Protein 1VLO (pdb70)

Structure (mmCIF, N/CA/C/O backbone):
data_1VLO
#
_entry.id   1VLO
#
_cell.length_a   46.517
_cell.length_b   64.564
_cell.length_c   117.141
_cell.angle_alpha   90.00
_cell.angle_beta   90.00
_cell.angle_gamma   90.00
#
_symmetr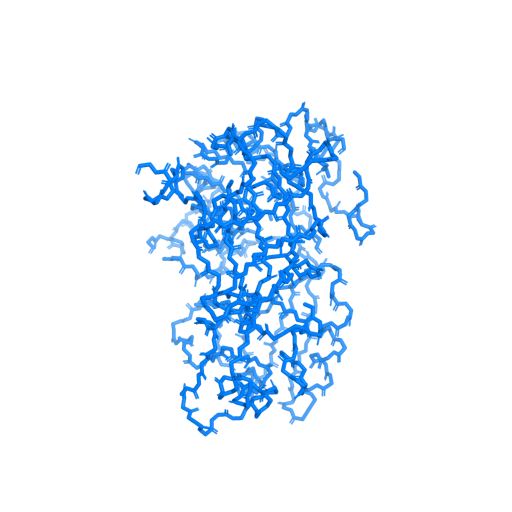y.space_group_name_H-M   'P 21 21 21'
#
loop_
_entity.id
_entity.type
_entity.pdbx_description
1 polymer Aminomethyltransferase
2 water water
#
loop_
_atom_site.group_PDB
_atom_site.id
_atom_site.type_symbol
_atom_site.label_atom_id
_atom_site.label_alt_id
_atom_site.label_comp_id
_atom_site.label_asym_id
_atom_site.label_entity_id
_atom_site.label_seq_id
_atom_site.pdbx_PDB_ins_code
_atom_site.Cartn_x
_atom_site.Cartn_y
_atom_site.Cartn_z
_atom_site.occupancy
_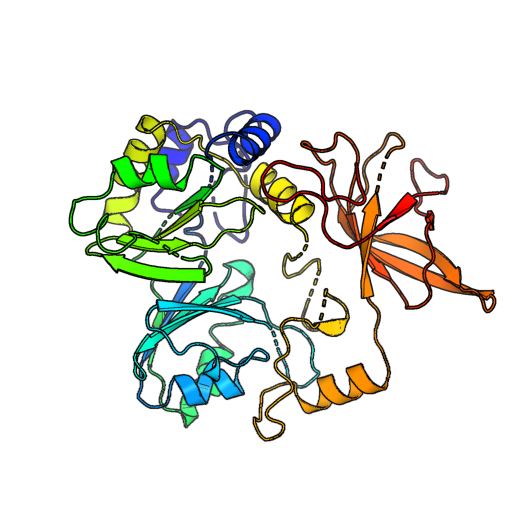atom_site.B_iso_or_equiv
_atom_site.auth_seq_id
_atom_site.auth_comp_id
_atom_site.auth_asym_id
_atom_site.auth_atom_id
_atom_site.pdbx_PDB_model_num
ATOM 1 N N . GLN A 1 16 ? 22.318 45.643 17.313 1.00 30.80 4 GLN A N 1
ATOM 2 C CA . GLN A 1 16 ? 23.356 46.702 17.078 1.00 29.26 4 GLN A CA 1
ATOM 3 C C . GLN A 1 16 ? 24.669 46.292 17.706 1.00 24.28 4 GLN A C 1
ATOM 4 O O . GLN A 1 16 ? 24.709 45.892 18.876 1.00 23.58 4 GLN A O 1
ATOM 10 N N . THR A 1 17 ? 25.745 46.374 16.923 1.00 20.13 5 THR A N 1
ATOM 11 C CA . THR A 1 17 ? 27.040 45.928 17.398 1.00 18.55 5 THR A CA 1
ATOM 12 C C . THR A 1 17 ? 27.567 46.895 18.439 1.00 15.57 5 THR A C 1
ATOM 13 O O . THR A 1 17 ? 27.394 48.098 18.287 1.00 13.37 5 THR A O 1
ATOM 17 N N . PRO A 1 18 ? 28.258 46.395 19.466 1.00 15.78 6 PRO A N 1
ATOM 18 C CA . PRO A 1 18 ? 28.957 47.285 20.399 1.00 15.95 6 PRO A CA 1
ATOM 19 C C . PRO A 1 18 ? 29.941 48.233 19.721 1.00 14.94 6 PRO A C 1
ATOM 20 O O . PRO A 1 18 ? 30.283 49.284 20.285 1.00 13.86 6 PRO A O 1
ATOM 24 N N . LEU A 1 19 ? 30.378 47.879 18.514 1.00 14.07 7 LEU A N 1
ATOM 25 C CA . LEU A 1 19 ? 31.322 48.712 17.757 1.00 13.83 7 LEU A CA 1
ATOM 26 C C . LEU A 1 19 ? 30.719 49.845 16.928 1.00 15.33 7 LEU A C 1
ATOM 27 O O . LEU A 1 19 ? 31.447 50.554 16.256 1.00 13.81 7 LEU A O 1
ATOM 32 N N . TYR A 1 20 ? 29.406 50.055 17.033 1.00 14.63 8 TYR A N 1
ATOM 33 C CA . TYR A 1 20 ? 28.697 50.975 16.166 1.00 14.56 8 TYR A CA 1
ATOM 34 C C . TYR A 1 20 ? 29.324 52.367 16.213 1.00 13.12 8 TYR A C 1
ATOM 35 O O . TYR A 1 20 ? 29.574 52.947 15.173 1.00 13.68 8 TYR A O 1
ATOM 44 N N . GLU A 1 21 ? 29.592 52.896 17.409 1.00 15.56 9 GLU A N 1
ATOM 45 C CA . GLU A 1 21 ? 30.170 54.230 17.533 1.00 16.60 9 GLU A CA 1
ATOM 46 C C . GLU A 1 21 ? 31.558 54.315 16.916 1.00 16.05 9 GLU A C 1
ATOM 47 O O . GLU A 1 21 ? 31.888 55.305 16.257 1.00 13.99 9 GLU A O 1
ATOM 53 N N . GLN A 1 22 ? 32.378 53.293 17.147 1.00 16.11 10 GLN A N 1
ATOM 54 C CA . GLN A 1 22 ? 33.695 53.234 16.494 1.00 15.73 10 GLN A CA 1
ATOM 55 C C . GLN A 1 22 ? 33.576 53.174 14.974 1.00 13.04 10 GLN A C 1
ATOM 56 O O . GLN A 1 22 ? 34.322 53.856 14.263 1.00 12.59 10 GLN A O 1
ATOM 62 N N . HIS A 1 23 ? 32.625 52.393 14.458 1.00 12.43 11 HIS A N 1
ATOM 63 C CA . HIS A 1 23 ? 32.386 52.402 13.014 1.00 10.95 11 HIS A CA 1
ATOM 64 C C . HIS A 1 23 ? 32.086 53.799 12.504 1.00 12.08 11 HIS A C 1
ATOM 65 O O . HIS A 1 23 ? 32.635 54.214 11.489 1.00 12.93 11 HIS A O 1
ATOM 72 N N . THR A 1 24 ? 31.245 54.553 13.210 1.00 13.50 12 THR A N 1
ATOM 73 C CA . THR A 1 24 ? 30.918 55.903 12.727 1.00 14.25 12 THR A CA 1
ATOM 74 C C . THR A 1 24 ? 32.141 56.811 12.783 1.00 14.30 12 THR A C 1
ATOM 75 O O . THR A 1 24 ? 32.362 57.626 11.882 1.00 14.50 12 THR A O 1
ATOM 79 N N . LEU A 1 25 ? 32.932 56.679 13.840 1.00 15.28 13 LEU A N 1
ATOM 80 C CA . LEU A 1 25 ? 34.150 57.471 13.973 1.00 14.07 13 LEU A CA 1
ATOM 81 C C . LEU A 1 25 ? 35.166 57.137 12.881 1.00 16.51 13 LEU A C 1
ATOM 82 O O . LEU A 1 25 ? 35.982 57.983 12.507 1.00 18.68 13 LEU A O 1
ATOM 87 N N . CYS A 1 26 ? 35.106 55.903 12.378 1.00 15.30 14 CYS A N 1
ATOM 88 C CA . CYS A 1 26 ? 35.954 55.426 11.284 1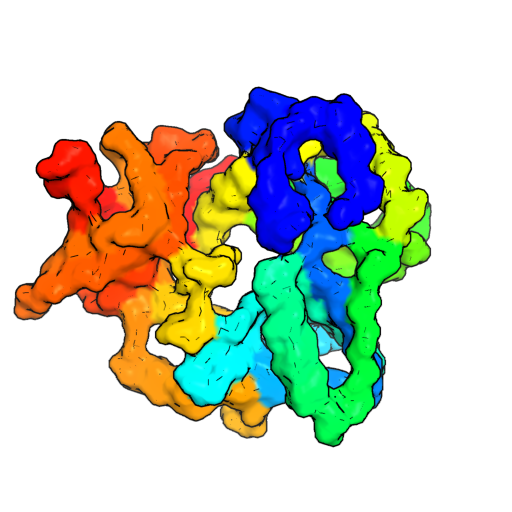.00 13.52 14 CYS A CA 1
ATOM 89 C C . CYS A 1 26 ? 35.397 55.732 9.892 1.00 14.37 14 CYS A C 1
ATOM 90 O O . CYS A 1 26 ? 35.986 55.323 8.897 1.00 13.71 14 CYS A O 1
ATOM 93 N N . GLY A 1 27 ? 34.279 56.453 9.826 1.00 15.54 15 GLY A N 1
ATOM 94 C CA . GLY A 1 27 ? 33.716 56.889 8.549 1.00 13.75 15 GLY A CA 1
ATOM 95 C C . GLY A 1 27 ? 32.884 55.831 7.838 1.00 12.46 15 GLY A C 1
ATOM 96 O O . GLY A 1 27 ? 32.760 55.840 6.615 1.00 9.87 15 GLY A O 1
ATOM 97 N N . ALA A 1 28 ? 32.291 54.925 8.598 1.00 10.58 16 ALA A N 1
ATOM 98 C CA . ALA A 1 28 ? 31.456 53.867 8.003 1.00 11.86 16 ALA A CA 1
ATOM 99 C C . ALA A 1 28 ? 30.290 54.405 7.149 1.00 11.34 16 ALA A C 1
ATOM 100 O O . ALA A 1 28 ? 29.627 55.384 7.501 1.00 11.83 16 ALA A O 1
ATOM 102 N N . ARG A 1 29 ? 30.083 53.784 5.991 1.00 10.83 17 ARG A N 1
ATOM 103 C CA . ARG A 1 29 ? 28.847 53.954 5.233 1.00 9.50 17 ARG A CA 1
ATOM 104 C C . ARG A 1 29 ? 28.052 52.692 5.551 1.00 10.21 17 ARG A C 1
ATOM 105 O O . ARG A 1 29 ? 28.424 51.601 5.152 1.00 10.93 17 ARG A O 1
ATOM 121 N N . VAL A 1 31 ? 24.946 49.837 5.891 1.00 9.79 19 VAL A N 1
ATOM 122 C CA . VAL A 1 31 ? 23.825 49.171 5.232 1.00 8.80 19 VAL A CA 1
ATOM 123 C C . VAL A 1 31 ? 23.218 48.169 6.201 1.00 10.74 19 VAL A C 1
ATOM 124 O O . VAL A 1 31 ? 23.788 47.884 7.248 1.00 12.11 19 VAL A O 1
ATOM 128 N N . ASP A 1 32 ? 22.059 47.624 5.854 1.00 10.69 20 ASP A N 1
ATOM 129 C CA . ASP A 1 32 ? 21.501 46.561 6.663 1.00 8.30 20 ASP A CA 1
ATOM 130 C C . ASP A 1 32 ? 22.132 45.251 6.279 1.00 9.84 20 ASP A C 1
ATOM 131 O O . ASP A 1 32 ? 22.216 44.922 5.097 1.00 11.22 20 ASP A O 1
ATOM 136 N N . PHE A 1 33 ? 22.592 44.496 7.272 1.00 8.87 21 PHE A N 1
ATOM 137 C CA . PHE A 1 33 ? 23.096 43.151 7.053 1.00 10.01 21 PHE A CA 1
ATOM 138 C C . PHE A 1 33 ? 22.320 42.193 7.937 1.00 10.86 21 PHE A C 1
ATOM 139 O O . PHE A 1 33 ? 22.596 42.069 9.137 1.00 10.50 21 PHE A O 1
ATOM 147 N N . HIS A 1 34 ? 21.303 41.559 7.363 1.00 12.03 22 HIS A N 1
ATOM 148 C CA . HIS A 1 34 ? 20.471 40.614 8.117 1.00 13.15 22 HIS A CA 1
ATOM 149 C C . HIS A 1 34 ? 19.960 41.183 9.440 1.00 14.37 22 HIS A C 1
ATOM 150 O O . HIS A 1 34 ? 19.955 40.491 10.463 1.00 15.55 22 HIS A O 1
ATOM 157 N N . GLY A 1 35 ? 19.505 42.437 9.388 1.00 15.94 23 GLY A N 1
ATOM 158 C CA . GLY A 1 35 ? 18.932 43.124 10.542 1.00 15.70 23 GLY A CA 1
ATOM 159 C C . GLY A 1 35 ? 19.890 43.995 11.343 1.00 17.32 23 GLY A C 1
ATOM 160 O O . GLY A 1 35 ? 19.437 44.796 12.172 1.00 15.20 23 GLY A O 1
ATOM 161 N N . TRP A 1 36 ? 21.199 43.837 11.104 1.00 13.74 24 TRP A N 1
ATOM 162 C CA . TRP A 1 36 ? 22.255 44.642 11.761 1.00 15.04 24 TRP A CA 1
ATOM 163 C C . TRP A 1 36 ? 22.688 45.819 10.866 1.00 13.07 24 TRP A C 1
ATOM 164 O O . TRP A 1 36 ? 22.888 45.636 9.658 1.00 15.78 24 TRP A O 1
ATOM 199 N N . PRO A 1 39 ? 28.947 48.385 8.499 1.00 10.17 27 PRO A N 1
ATOM 200 C CA . PRO A 1 39 ? 29.642 49.103 7.432 1.00 10.25 27 PRO A CA 1
ATOM 201 C C . PRO A 1 39 ? 29.809 48.337 6.132 1.00 9.99 27 PRO A C 1
ATOM 202 O O . PRO A 1 39 ? 30.370 47.255 6.112 1.00 8.15 27 PRO A O 1
ATOM 206 N N . LEU A 1 40 ? 29.304 48.907 5.043 1.00 8.74 28 LEU A N 1
ATOM 207 C CA . LEU A 1 40 ? 29.578 48.382 3.716 1.00 7.90 28 LEU A CA 1
ATOM 208 C C . LEU A 1 40 ? 31.047 48.677 3.374 1.00 8.55 28 LEU A C 1
ATOM 209 O O . LEU A 1 40 ? 31.740 47.875 2.750 1.00 9.42 28 LEU A O 1
ATOM 214 N N . HIS A 1 41 ? 31.473 49.864 3.749 1.00 9.39 29 HIS A N 1
ATOM 215 C CA . HIS A 1 41 ? 32.866 50.280 3.592 1.00 9.67 29 HIS A CA 1
ATOM 216 C C . HIS A 1 41 ? 33.078 51.495 4.461 1.00 9.90 29 HIS A C 1
ATOM 217 O O . HIS A 1 41 ? 32.143 52.009 5.054 1.00 7.74 29 HIS A O 1
ATOM 224 N N . TYR A 1 42 ? 34.310 51.984 4.483 1.00 9.66 30 TYR A N 1
ATOM 225 C CA . TYR A 1 42 ? 34.651 53.153 5.285 1.00 8.81 30 TYR A CA 1
ATOM 226 C C . TYR A 1 42 ? 35.253 54.249 4.414 1.00 10.82 30 TYR A C 1
ATOM 227 O O . TYR A 1 42 ? 35.986 55.144 4.908 1.00 12.12 30 TYR A O 1
ATOM 236 N N . GLY A 1 43 ? 34.939 54.191 3.122 1.00 10.88 31 GLY A N 1
ATOM 237 C CA . GLY A 1 43 ? 35.396 55.192 2.164 1.00 11.84 31 GLY A CA 1
ATOM 238 C C . GLY A 1 43 ? 35.870 54.611 0.843 1.00 12.21 31 GLY A C 1
ATOM 239 O O . GLY A 1 43 ? 35.830 55.287 -0.186 1.00 14.84 31 GLY A O 1
ATOM 240 N N . SER A 1 44 ? 36.371 53.386 0.873 1.00 12.60 32 SER A N 1
ATOM 241 C CA . SER A 1 44 ? 36.822 52.713 -0.340 1.00 13.72 32 SER A CA 1
ATOM 242 C C . SER A 1 44 ? 36.839 51.207 -0.179 1.00 15.04 32 SER A C 1
ATOM 243 O O . SER A 1 44 ? 37.762 50.674 0.427 1.00 11.43 32 SER A O 1
ATOM 246 N N . GLN A 1 45 ? 35.845 50.502 -0.721 1.00 12.56 33 GLN A N 1
ATOM 247 C CA . GLN A 1 45 ? 35.849 49.061 -0.607 1.00 11.80 33 GLN A CA 1
ATOM 248 C C . GLN A 1 45 ? 37.031 48.413 -1.333 1.00 10.39 33 GLN A C 1
ATOM 249 O O . GLN A 1 45 ? 37.523 47.372 -0.893 1.00 12.40 33 GLN A O 1
ATOM 255 N N . ILE A 1 46 ? 37.509 49.068 -2.395 1.00 9.19 34 ILE A N 1
ATOM 256 C CA . ILE A 1 46 ? 38.654 48.569 -3.148 1.00 11.25 34 ILE A CA 1
ATOM 257 C C . ILE A 1 46 ? 39.923 48.647 -2.283 1.00 8.88 34 ILE A C 1
ATOM 258 O O . ILE A 1 46 ? 40.670 47.668 -2.171 1.00 8.43 34 ILE A O 1
ATOM 263 N N . ASP A 1 47 ? 40.147 49.782 -1.638 1.00 7.50 35 ASP A N 1
ATOM 264 C CA . ASP A 1 47 ? 41.325 49.899 -0.740 1.00 9.89 35 ASP A CA 1
ATOM 265 C C . ASP A 1 47 ? 41.294 48.934 0.434 1.00 8.00 35 ASP A C 1
ATOM 266 O O . ASP A 1 47 ? 42.322 48.467 0.867 1.00 7.12 35 ASP A O 1
ATOM 271 N N . GLU A 1 48 ? 40.101 48.658 0.971 1.00 6.81 36 GLU A N 1
ATOM 272 C CA . GLU A 1 48 ? 39.930 47.753 2.067 1.00 7.15 36 GLU A CA 1
ATOM 273 C C . GLU A 1 48 ? 40.307 46.333 1.615 1.00 8.38 36 GLU A C 1
ATOM 274 O O . GLU A 1 48 ? 41.005 45.602 2.312 1.00 9.92 36 GLU A O 1
ATOM 280 N N . HIS A 1 49 ? 39.879 45.973 0.420 1.00 8.70 37 HIS A N 1
ATOM 281 C CA . HIS A 1 49 ? 40.215 44.681 -0.162 1.00 7.48 37 HIS A CA 1
ATOM 282 C C . HIS A 1 49 ? 41.729 44.562 -0.269 1.00 7.96 37 HIS A C 1
ATOM 283 O O . HIS A 1 49 ? 42.311 43.566 0.198 1.00 8.85 37 HIS A O 1
ATOM 290 N N . HIS A 1 50 ? 42.358 45.585 -0.838 1.00 7.55 38 HIS A N 1
ATOM 291 C CA . HIS A 1 50 ? 43.808 45.520 -1.079 1.00 7.45 38 HIS A CA 1
ATOM 292 C C . HIS A 1 50 ? 44.615 45.560 0.230 1.00 10.15 38 HIS A C 1
ATOM 293 O O . HIS A 1 50 ? 45.719 44.999 0.309 1.00 10.23 38 HIS A O 1
ATOM 300 N N . ALA A 1 51 ? 44.057 46.171 1.266 1.00 9.54 39 ALA A N 1
ATOM 301 C CA . ALA A 1 51 ? 44.681 46.177 2.596 1.00 9.67 39 ALA A CA 1
ATOM 302 C C . ALA A 1 51 ? 44.804 44.774 3.160 1.00 10.20 39 ALA A C 1
ATOM 303 O O . ALA A 1 51 ? 45.803 44.428 3.774 1.00 10.29 39 ALA A O 1
ATOM 305 N N . VAL A 1 52 ? 43.775 43.962 2.980 1.00 8.92 40 VAL A N 1
ATOM 306 C CA . VAL A 1 52 ? 43.819 42.610 3.499 1.00 8.70 40 VAL A CA 1
ATOM 307 C C . VAL A 1 52 ? 44.815 41.795 2.686 1.00 8.88 40 VAL A C 1
ATOM 308 O O . VAL A 1 52 ? 45.540 40.958 3.235 1.00 10.57 40 VAL A O 1
ATOM 312 N N . ARG A 1 53 ? 44.833 42.021 1.384 1.00 7.97 41 ARG A N 1
ATOM 313 C CA . ARG A 1 53 ? 45.711 41.256 0.514 1.00 7.22 41 ARG A CA 1
ATOM 314 C C . ARG A 1 53 ? 47.191 41.564 0.743 1.00 7.90 41 ARG A C 1
ATOM 315 O O . ARG A 1 53 ? 48.022 40.713 0.488 1.00 9.90 41 ARG A O 1
ATOM 323 N N . THR A 1 54 ? 47.504 42.765 1.203 1.00 7.60 42 THR A N 1
ATOM 324 C CA . THR A 1 54 ? 48.920 43.214 1.247 1.00 8.04 42 THR A CA 1
ATOM 325 C C . THR A 1 54 ? 49.447 43.592 2.627 1.00 9.13 42 THR A C 1
ATOM 326 O O . THR A 1 54 ? 50.678 43.744 2.797 1.00 9.90 42 THR A O 1
ATOM 330 N N . ASP A 1 55 ? 48.563 43.801 3.601 1.00 9.27 43 ASP A N 1
ATOM 331 C CA . ASP A 1 55 ? 49.004 44.310 4.898 1.00 9.51 43 ASP A CA 1
ATOM 332 C C . ASP A 1 55 ? 48.089 43.764 6.004 1.00 9.24 43 ASP A C 1
ATOM 333 O O . ASP A 1 55 ? 48.233 42.591 6.395 1.00 9.29 43 ASP A O 1
ATOM 338 N N . ALA A 1 56 ? 47.140 44.565 6.489 1.00 8.76 44 ALA A N 1
ATOM 339 C CA . ALA A 1 56 ? 46.194 44.086 7.503 1.00 7.23 44 ALA A CA 1
ATOM 340 C C . ALA A 1 56 ? 44.907 44.912 7.458 1.00 8.03 44 ALA A C 1
ATOM 341 O O . ALA A 1 56 ? 44.949 46.151 7.470 1.00 8.89 44 ALA A O 1
ATOM 343 N N . GLY A 1 57 ? 43.784 44.199 7.443 1.00 8.99 45 GLY A N 1
ATOM 344 C CA . GLY A 1 57 ? 42.471 44.813 7.598 1.00 9.68 45 GLY A CA 1
ATOM 345 C C . GLY A 1 57 ? 41.689 44.078 8.662 1.00 9.35 45 GLY A C 1
ATOM 346 O O . GLY A 1 57 ? 42.001 42.941 8.989 1.00 9.97 45 GLY A O 1
ATOM 355 N N . PHE A 1 59 ? 37.522 43.309 10.307 1.00 9.63 47 PHE A N 1
ATOM 356 C CA . PHE A 1 59 ? 36.079 43.300 10.121 1.00 10.76 47 PHE A CA 1
ATOM 357 C C . PHE A 1 59 ? 35.406 43.063 11.465 1.00 10.90 47 PHE A C 1
ATOM 358 O O . PHE A 1 59 ? 35.855 42.232 12.288 1.00 10.48 47 PHE A O 1
ATOM 366 N N . ASP A 1 60 ? 34.328 43.799 11.710 1.00 11.24 48 ASP A N 1
ATOM 367 C CA . ASP A 1 60 ? 33.477 43.515 12.842 1.00 10.63 48 ASP A CA 1
ATOM 368 C C . ASP A 1 60 ? 32.610 42.324 12.472 1.00 11.29 48 ASP A C 1
ATOM 369 O O . ASP A 1 60 ? 31.790 42.437 11.560 1.00 12.86 48 ASP A O 1
ATOM 374 N N . VAL A 1 61 ? 32.811 41.207 13.143 1.00 11.43 49 VAL A N 1
ATOM 375 C CA . VAL A 1 61 ? 31.989 40.024 12.914 1.00 11.67 49 VAL A CA 1
ATOM 376 C C . VAL A 1 61 ? 31.198 39.673 14.179 1.00 12.70 49 VAL A C 1
ATOM 377 O O . VAL A 1 61 ? 30.904 38.514 14.425 1.00 12.92 49 VAL A O 1
ATOM 381 N N . SER A 1 62 ? 30.753 40.704 14.897 1.00 11.54 50 SER A N 1
ATOM 382 C CA . SER A 1 62 ? 29.992 40.524 16.126 1.00 13.77 50 SER A CA 1
ATOM 383 C C . SER A 1 62 ? 28.561 40.100 15.828 1.00 13.42 50 SER A C 1
ATOM 384 O O . SER A 1 62 ? 27.840 39.673 16.732 1.00 13.46 50 SER A O 1
ATOM 387 N N . HIS A 1 63 ? 28.182 40.234 14.568 1.00 14.29 51 HIS A N 1
ATOM 388 C CA . HIS A 1 63 ? 26.905 39.713 14.046 1.00 17.89 51 HIS A CA 1
ATOM 389 C C . HIS A 1 63 ? 26.854 38.188 14.001 1.00 18.53 51 HIS A C 1
ATOM 390 O O . HIS A 1 63 ? 25.781 37.616 13.793 1.00 20.94 51 HIS A O 1
ATOM 413 N N . THR A 1 65 ? 27.146 34.449 15.781 1.00 16.17 53 THR A N 1
ATOM 414 C CA . THR A 1 65 ? 26.714 33.896 17.062 1.00 15.89 53 THR A CA 1
ATOM 415 C C . THR A 1 65 ? 27.675 32.794 17.498 1.00 14.72 53 THR A C 1
ATOM 416 O O . THR A 1 65 ? 27.947 31.852 16.754 1.00 14.65 53 THR A O 1
ATOM 420 N N . ILE A 1 66 ? 28.219 32.942 18.699 1.00 13.63 54 ILE A N 1
ATOM 421 C CA . ILE A 1 66 ? 29.060 31.923 19.308 1.00 14.98 54 ILE A CA 1
ATOM 422 C C . ILE A 1 66 ? 28.161 31.103 20.242 1.00 13.40 54 ILE A C 1
ATOM 423 O O . ILE A 1 66 ? 27.425 31.665 21.073 1.00 13.67 54 ILE A O 1
ATOM 428 N N . VAL A 1 67 ? 28.184 29.787 20.052 1.00 14.02 55 VAL A N 1
ATOM 429 C CA . VAL A 1 67 ? 27.349 28.884 20.811 1.00 13.73 55 VAL A CA 1
ATOM 430 C C . VAL A 1 67 ? 28.281 27.951 21.538 1.00 12.18 55 VAL A C 1
ATOM 431 O O . VAL A 1 67 ? 29.040 27.205 20.907 1.00 13.03 55 VAL A O 1
ATOM 435 N N . ASP A 1 68 ? 28.211 27.986 22.860 1.00 12.85 56 ASP A N 1
ATOM 436 C CA . ASP A 1 68 ? 28.956 27.048 23.671 1.00 13.05 56 ASP A CA 1
ATOM 437 C C . ASP A 1 68 ? 28.116 25.828 24.017 1.00 14.41 56 ASP A C 1
ATOM 438 O O . ASP A 1 68 ? 26.960 25.950 24.410 1.00 14.97 56 ASP A O 1
ATOM 443 N N . LEU A 1 69 ? 28.729 24.659 23.855 1.00 13.72 57 LEU A N 1
ATOM 444 C CA . LEU A 1 69 ? 28.103 23.379 24.134 1.00 12.44 57 LEU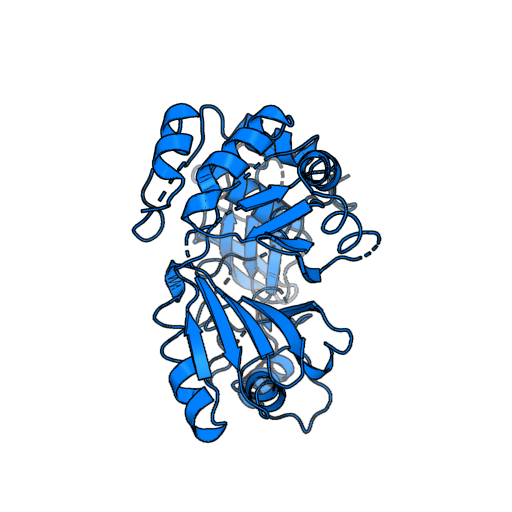 A CA 1
ATOM 445 C C . LEU A 1 69 ? 28.813 22.653 25.271 1.00 12.86 57 LEU A C 1
ATOM 446 O O . LEU A 1 69 ? 30.009 22.434 25.190 1.00 13.74 57 LEU A O 1
ATOM 451 N N . ARG A 1 70 ? 28.069 22.237 26.300 1.00 12.25 58 ARG A N 1
ATOM 452 C CA . ARG A 1 70 ? 28.656 21.606 27.470 1.00 13.44 58 ARG A CA 1
ATOM 453 C C . ARG A 1 70 ? 27.929 20.296 27.806 1.00 13.44 58 ARG A C 1
ATOM 454 O O . ARG A 1 70 ? 26.718 20.205 27.682 1.00 15.18 58 ARG A O 1
ATOM 462 N N . GLY A 1 71 ? 28.672 19.309 28.271 1.00 13.58 59 GLY A N 1
ATOM 463 C CA . GLY A 1 71 ? 28.104 18.014 28.623 1.00 12.78 59 GLY A CA 1
ATOM 464 C C . GLY A 1 71 ? 29.040 16.897 28.203 1.00 13.49 59 GLY A C 1
ATOM 465 O O . GLY A 1 71 ? 29.740 17.010 27.195 1.00 14.59 59 GLY A O 1
ATOM 466 N N . SER A 1 72 ? 29.039 15.806 28.966 1.00 13.08 60 SER A N 1
ATOM 467 C CA . SER A 1 72 ? 29.957 14.700 28.725 1.00 13.87 60 SER A CA 1
ATOM 468 C C . SER A 1 72 ? 29.752 14.043 27.361 1.00 13.13 60 SER A C 1
ATOM 469 O O . SER A 1 72 ? 30.701 13.465 26.814 1.00 13.94 60 SER A O 1
ATOM 472 N N . ARG A 1 73 ? 28.539 14.152 26.803 1.00 13.16 61 ARG A N 1
ATOM 473 C CA . ARG A 1 73 ? 28.235 13.580 25.491 1.00 12.32 61 ARG A CA 1
ATOM 474 C C . ARG A 1 73 ? 28.377 14.586 24.343 1.00 12.52 61 ARG A C 1
ATOM 475 O O . ARG A 1 73 ? 27.883 14.349 23.255 1.00 12.10 61 ARG A O 1
ATOM 483 N N . THR A 1 74 ? 29.068 15.696 24.556 1.00 11.52 62 THR A N 1
ATOM 484 C CA . THR A 1 74 ? 29.125 16.716 23.498 1.00 12.97 62 THR A CA 1
ATOM 485 C C . THR A 1 74 ? 29.753 16.227 22.195 1.00 12.90 62 THR A C 1
ATOM 486 O O . THR A 1 74 ? 29.208 16.500 21.115 1.00 12.16 62 THR A O 1
ATOM 490 N N . ARG A 1 75 ? 30.862 15.494 22.279 1.00 11.11 63 ARG A N 1
ATOM 491 C CA . ARG A 1 75 ? 31.512 14.989 21.056 1.00 10.93 63 ARG A CA 1
ATOM 492 C C . ARG A 1 75 ? 30.575 14.030 20.331 1.00 11.00 63 ARG A C 1
ATOM 493 O O . ARG A 1 75 ? 30.398 14.108 19.117 1.00 12.66 63 ARG A O 1
ATOM 501 N N . GLU A 1 76 ? 29.966 13.136 21.094 1.00 12.11 64 GLU A N 1
ATOM 502 C CA . GLU A 1 76 ? 29.007 12.179 20.558 1.00 12.58 64 GLU A CA 1
ATOM 503 C C . GLU A 1 76 ? 27.896 12.887 19.786 1.00 9.50 64 GLU A C 1
ATOM 504 O O . GLU A 1 76 ? 27.583 12.517 18.641 1.00 10.06 64 GLU A O 1
ATOM 510 N N . PHE A 1 77 ? 27.315 13.903 20.412 1.00 8.45 65 PHE A N 1
ATOM 511 C CA . PHE A 1 77 ? 26.271 14.717 19.787 1.00 11.18 65 PHE A CA 1
ATOM 512 C C . PHE A 1 77 ? 26.731 15.273 18.458 1.00 11.83 65 PHE A C 1
ATOM 513 O O . PHE A 1 77 ? 26.046 15.148 17.451 1.00 11.11 65 PHE A O 1
ATOM 521 N N . LEU A 1 78 ? 27.892 15.922 18.460 1.00 10.59 66 LEU A N 1
ATOM 522 C CA . LEU A 1 78 ? 28.377 16.573 17.243 1.00 11.21 66 LEU A CA 1
ATOM 523 C C . LEU A 1 78 ? 28.764 15.604 16.132 1.00 8.06 66 LEU A C 1
ATOM 524 O O . LEU A 1 78 ? 28.697 15.968 14.960 1.00 9.48 66 LEU A O 1
ATOM 529 N N . ARG A 1 79 ? 29.192 14.397 16.484 1.00 8.72 67 ARG A N 1
ATOM 530 C CA . ARG A 1 79 ? 29.454 13.340 15.473 1.00 8.62 67 ARG A CA 1
ATOM 531 C C . ARG A 1 79 ? 28.188 12.911 14.731 1.00 10.31 67 ARG A C 1
ATOM 532 O O . ARG A 1 79 ? 28.254 12.355 13.637 1.00 9.52 67 ARG A O 1
ATOM 540 N N . TYR A 1 80 ? 27.042 13.117 15.373 1.00 10.58 68 TYR A N 1
ATOM 541 C CA . TYR A 1 80 ? 25.729 12.846 14.764 1.00 9.03 68 TYR A CA 1
ATOM 542 C C . TYR A 1 80 ? 25.182 14.082 14.049 1.00 7.68 68 TYR A C 1
ATOM 543 O O . TYR A 1 80 ? 24.587 14.004 12.970 1.00 9.23 68 TYR A O 1
ATOM 552 N N . LEU A 1 81 ? 25.409 15.257 14.618 1.00 7.82 69 LEU A N 1
ATOM 553 C CA . LEU A 1 81 ? 24.885 16.493 14.010 1.00 9.17 69 LEU A CA 1
ATOM 554 C C . LEU A 1 81 ? 25.563 16.920 12.701 1.00 11.32 69 LEU A C 1
ATOM 555 O O . LEU A 1 81 ? 24.902 17.411 11.761 1.00 8.99 69 LEU A O 1
ATOM 560 N N . LEU A 1 82 ? 26.889 16.776 12.653 1.00 7.72 70 LEU A N 1
ATOM 561 C CA . LEU A 1 82 ? 27.696 17.335 11.584 1.00 10.51 70 LEU A CA 1
ATOM 562 C C . LEU A 1 82 ? 28.190 16.294 10.605 1.00 9.38 70 LEU A C 1
ATOM 563 O O . LEU A 1 82 ? 28.403 15.156 10.966 1.00 8.43 70 LEU A O 1
ATOM 568 N N . ALA A 1 83 ? 28.416 16.706 9.355 1.00 9.66 71 ALA A N 1
ATOM 569 C CA . ALA A 1 83 ? 28.853 15.767 8.340 1.00 9.04 71 ALA A CA 1
ATOM 570 C C . ALA A 1 83 ? 30.368 15.588 8.235 1.00 8.15 71 ALA A C 1
ATOM 571 O O . ALA A 1 83 ? 30.833 14.540 7.759 1.00 9.34 71 ALA A O 1
ATOM 573 N N . ASN A 1 84 ? 31.134 16.589 8.665 1.00 8.34 72 ASN A N 1
ATOM 574 C CA . ASN A 1 84 ? 32.539 16.342 8.981 1.00 8.19 72 ASN A CA 1
ATOM 575 C C . ASN A 1 84 ? 32.503 15.581 10.309 1.00 10.29 72 ASN A C 1
ATOM 576 O O . ASN A 1 84 ? 31.427 15.435 10.899 1.00 11.11 72 ASN A O 1
ATOM 581 N N . ASP A 1 85 ? 33.647 15.069 10.759 1.00 9.36 73 ASP A N 1
ATOM 582 C CA . ASP A 1 85 ? 33.706 14.238 11.957 1.00 9.42 73 ASP A CA 1
ATOM 583 C C . ASP A 1 85 ? 34.573 14.867 13.033 1.00 11.81 73 ASP A C 1
ATOM 584 O O . ASP A 1 85 ? 35.803 14.869 12.924 1.00 12.11 73 ASP A O 1
ATOM 589 N N . VAL A 1 86 ? 33.951 15.352 14.101 1.00 12.05 74 VAL A N 1
ATOM 590 C CA . VAL A 1 86 ? 34.717 16.007 15.148 1.00 11.07 74 VAL A CA 1
ATOM 591 C C . VAL A 1 86 ? 35.604 15.060 15.948 1.00 12.69 74 VAL A C 1
ATOM 592 O O . VAL A 1 86 ? 36.333 15.528 16.833 1.00 13.10 74 VAL A O 1
ATOM 596 N N . ALA A 1 87 ? 35.537 13.750 15.655 1.00 12.22 75 ALA A N 1
ATOM 597 C CA . ALA A 1 87 ? 36.504 12.790 16.211 1.00 15.30 75 ALA A CA 1
ATOM 598 C C . ALA A 1 87 ? 37.930 13.195 15.816 1.00 16.75 75 ALA A C 1
ATOM 599 O O . ALA A 1 87 ? 38.893 12.833 16.499 1.00 16.54 75 ALA A O 1
ATOM 601 N N . LYS A 1 88 ? 38.038 13.933 14.713 1.00 15.60 76 LYS A N 1
ATOM 602 C CA . LYS A 1 88 ? 39.319 14.412 14.204 1.00 18.09 76 LYS A CA 1
ATOM 603 C C . LYS A 1 88 ? 39.898 15.565 15.013 1.00 17.04 76 LYS A C 1
ATOM 604 O O . LYS A 1 88 ? 41.055 15.924 14.815 1.00 17.29 76 LYS A O 1
ATOM 610 N N . LEU A 1 89 ? 39.123 16.143 15.923 1.00 15.12 77 LEU A N 1
ATOM 611 C CA . LEU A 1 89 ? 39.623 17.176 16.810 1.00 13.98 77 LEU A CA 1
ATOM 612 C C . LEU A 1 89 ? 40.167 16.489 18.054 1.00 15.64 77 LEU A C 1
ATOM 613 O O . LEU A 1 89 ? 39.427 16.189 18.980 1.00 13.96 77 LEU A O 1
ATOM 618 N N . THR A 1 90 ? 41.473 16.235 18.068 1.00 18.29 78 THR A N 1
ATOM 619 C CA . THR A 1 90 ? 42.107 15.488 19.185 1.00 21.07 78 THR A CA 1
ATOM 620 C C . THR A 1 90 ? 43.078 16.304 20.027 1.00 21.08 78 THR A C 1
ATOM 621 O O . THR A 1 90 ? 43.410 15.889 21.155 1.00 21.60 78 THR A O 1
ATOM 625 N N . LYS A 1 91 ? 43.528 17.453 19.501 1.00 18.93 79 LYS A N 1
ATOM 626 C CA . LYS A 1 91 ? 44.312 18.401 20.272 1.00 21.24 79 LYS A CA 1
ATOM 627 C C . LYS A 1 91 ? 43.414 19.517 20.757 1.00 19.91 79 LYS A C 1
ATOM 628 O O . LYS A 1 91 ? 42.652 20.118 19.980 1.00 18.89 79 LYS A O 1
ATOM 634 N N . SER A 1 92 ? 43.494 19.801 22.042 1.00 17.91 80 SER A N 1
ATOM 635 C CA . SER A 1 92 ? 42.700 20.851 22.634 1.00 17.78 80 SER A CA 1
ATOM 636 C C . SER A 1 92 ? 42.842 22.179 21.880 1.00 17.56 80 SER A C 1
ATOM 637 O O . SER A 1 92 ? 43.950 22.597 21.542 1.00 18.14 80 SER A O 1
ATOM 640 N N . GLY A 1 93 ? 41.709 22.810 21.592 1.00 13.57 81 GLY A N 1
ATOM 641 C CA . GLY A 1 93 ? 41.659 24.027 20.776 1.00 13.07 81 GLY A CA 1
ATOM 642 C C . GLY A 1 93 ? 41.477 23.854 19.277 1.00 11.42 81 GLY A C 1
ATOM 643 O O . GLY A 1 93 ? 41.195 24.831 18.591 1.00 11.50 81 GLY A O 1
ATOM 644 N N . LYS A 1 94 ? 41.617 22.633 18.765 1.00 13.20 82 LYS A N 1
ATOM 645 C CA . LYS A 1 94 ? 41.534 22.380 17.344 1.00 11.25 82 LYS A CA 1
ATOM 646 C C . LYS A 1 94 ? 40.106 22.609 16.820 1.00 10.00 82 LYS A C 1
ATOM 647 O O . LYS A 1 94 ? 39.126 22.282 17.484 1.00 10.99 82 LYS A O 1
ATOM 653 N N . ALA A 1 95 ? 40.029 23.199 15.641 1.00 12.04 83 ALA A N 1
ATOM 654 C CA . ALA A 1 95 ? 38.765 23.489 14.979 1.00 9.97 83 ALA A CA 1
ATOM 655 C C . ALA A 1 95 ? 38.671 22.791 13.623 1.00 10.34 83 ALA A C 1
ATOM 656 O O . ALA A 1 95 ? 39.659 22.429 13.001 1.00 10.56 83 ALA A O 1
ATOM 658 N N . LEU A 1 96 ? 37.443 22.581 13.172 1.00 10.39 84 LEU A N 1
ATOM 659 C CA . LEU A 1 96 ? 37.234 22.187 11.795 1.00 10.01 84 LEU A CA 1
ATOM 660 C C . LEU A 1 96 ? 36.040 22.924 11.189 1.00 9.51 84 LEU A C 1
ATOM 661 O O . LEU A 1 96 ? 35.225 23.529 11.883 1.00 10.54 84 LEU A O 1
ATOM 666 N N . TYR A 1 97 ? 35.998 22.850 9.877 1.00 9.27 85 TYR A N 1
ATOM 667 C CA . TYR A 1 97 ? 34.907 23.412 9.072 1.00 9.06 85 TYR A CA 1
ATOM 668 C C . TYR A 1 97 ? 33.967 22.272 8.678 1.00 9.60 85 TYR A C 1
ATOM 669 O O . TYR A 1 97 ? 34.404 21.226 8.177 1.00 9.11 85 TYR A O 1
ATOM 678 N N . SER A 1 98 ? 32.653 22.482 8.855 1.00 9.74 86 SER A N 1
ATOM 679 C CA . SER A 1 98 ? 31.685 21.431 8.538 1.00 8.62 86 SER A CA 1
ATOM 680 C C . SER A 1 98 ? 30.361 21.981 8.001 1.00 7.63 86 SER A C 1
ATOM 681 O O . SER A 1 98 ? 29.965 23.107 8.309 1.00 8.73 86 SER A O 1
ATOM 684 N N . GLY A 1 99 ? 29.716 21.168 7.167 1.00 8.41 87 GLY A N 1
ATOM 685 C CA . GLY A 1 99 ? 28.287 21.302 6.928 1.00 8.99 87 GLY A CA 1
ATOM 686 C C . GLY A 1 99 ? 27.473 20.679 8.039 1.00 9.06 87 GLY A C 1
ATOM 687 O O . GLY A 1 99 ? 27.917 19.744 8.707 1.00 9.16 87 GLY A O 1
ATOM 696 N N . LEU A 1 101 ? 23.687 19.165 8.001 1.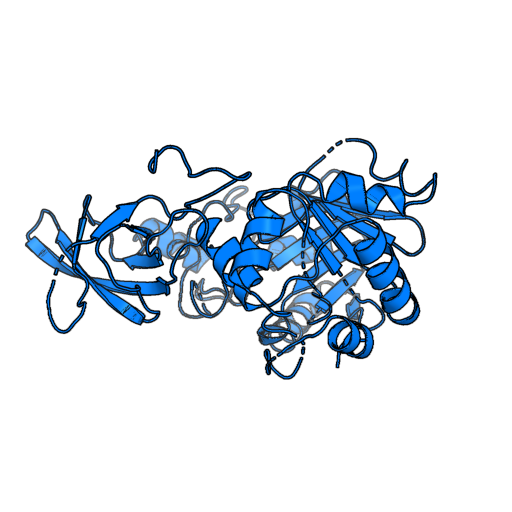00 9.38 89 LEU A N 1
ATOM 697 C CA . LEU A 1 101 ? 22.754 18.756 6.944 1.00 7.90 89 LEU A CA 1
ATOM 698 C C . LEU A 1 101 ? 21.370 18.368 7.461 1.00 8.36 89 LEU A C 1
ATOM 699 O O . LEU A 1 101 ? 21.208 17.885 8.590 1.00 7.69 89 LEU A O 1
ATOM 704 N N . ASN A 1 102 ? 20.384 18.489 6.575 1.00 8.71 90 ASN A N 1
ATOM 705 C CA . ASN A 1 102 ? 19.064 17.944 6.872 1.00 8.33 90 ASN A CA 1
ATOM 706 C C . ASN A 1 102 ? 19.018 16.487 6.403 1.00 11.00 90 ASN A C 1
ATOM 707 O O . ASN A 1 102 ? 19.973 15.979 5.830 1.00 9.51 90 ASN A O 1
ATOM 712 N N . ALA A 1 103 ? 17.918 15.791 6.668 1.00 9.00 91 ALA A N 1
ATOM 713 C CA . ALA A 1 103 ? 17.838 14.369 6.357 1.00 10.82 91 ALA A CA 1
ATOM 714 C C . ALA A 1 103 ? 17.886 14.091 4.858 1.00 10.48 91 ALA A C 1
ATOM 715 O O . ALA A 1 103 ? 18.229 12.989 4.455 1.00 12.46 91 ALA A O 1
ATOM 717 N N . SER A 1 104 ? 17.542 15.083 4.027 1.00 8.63 92 SER A N 1
ATOM 718 C CA . SER A 1 104 ? 17.594 14.959 2.575 1.00 10.70 92 SER A CA 1
ATOM 719 C C . SER A 1 104 ? 18.997 15.185 2.018 1.00 10.22 92 SER A C 1
ATOM 720 O O . SER A 1 104 ? 19.215 15.090 0.808 1.00 12.37 92 SER A O 1
ATOM 723 N N . GLY A 1 105 ? 19.932 15.485 2.901 1.00 10.08 93 GLY A N 1
ATOM 724 C CA . GLY A 1 105 ? 21.322 15.742 2.489 1.00 11.31 93 GLY A CA 1
ATOM 725 C C . GLY A 1 105 ? 21.556 17.152 1.966 1.00 13.22 93 GLY A C 1
ATOM 726 O O . GLY A 1 105 ? 22.609 17.446 1.413 1.00 15.04 93 GLY A O 1
ATOM 727 N N . GLY A 1 106 ? 20.597 18.049 2.151 1.00 10.25 94 GLY A N 1
ATOM 728 C CA . GLY A 1 106 ? 20.797 19.454 1.844 1.00 11.60 94 GLY A CA 1
ATOM 729 C C . GLY A 1 106 ? 21.469 20.174 3.011 1.00 11.58 94 GLY A C 1
ATOM 730 O O . GLY A 1 106 ? 21.515 19.672 4.143 1.00 11.81 94 GLY A O 1
ATOM 731 N N . VAL A 1 107 ? 22.004 21.355 2.748 1.00 10.96 95 VAL A N 1
ATOM 732 C CA . VAL A 1 107 ? 22.779 22.059 3.750 1.00 8.90 95 VAL A CA 1
ATOM 733 C C . VAL A 1 107 ? 21.909 23.021 4.523 1.00 10.11 95 VAL A C 1
ATOM 734 O O . VAL A 1 107 ? 21.337 23.957 3.934 1.00 10.04 95 VAL A O 1
ATOM 738 N N . ILE A 1 108 ? 21.837 22.795 5.828 1.00 10.28 96 ILE A N 1
ATOM 739 C CA . ILE A 1 108 ? 21.205 23.724 6.764 1.00 9.86 96 ILE A CA 1
ATOM 740 C C . ILE A 1 108 ? 22.105 24.922 7.010 1.00 9.28 96 ILE A C 1
ATOM 741 O O . ILE A 1 108 ? 21.636 26.055 7.018 1.00 10.08 96 ILE A O 1
ATOM 746 N N . ASP A 1 109 ? 23.403 24.677 7.207 1.00 8.79 97 ASP A N 1
ATOM 747 C CA . ASP A 1 109 ? 24.364 25.760 7.328 1.00 8.33 97 ASP A CA 1
ATOM 748 C C . ASP A 1 109 ? 25.776 25.150 7.217 1.00 7.67 97 ASP A C 1
ATOM 749 O O . ASP A 1 109 ? 25.940 23.916 7.271 1.00 9.15 97 ASP A O 1
ATOM 754 N N . ASP A 1 110 ? 26.755 26.031 7.049 1.00 8.48 98 ASP A N 1
ATOM 755 C CA . ASP A 1 110 ? 28.135 25.692 7.330 1.00 9.39 98 ASP A CA 1
ATOM 756 C C . ASP A 1 110 ? 28.626 26.441 8.568 1.00 12.91 98 ASP A C 1
ATOM 757 O O . ASP A 1 110 ? 28.047 27.450 8.983 1.00 13.01 98 ASP A O 1
ATOM 762 N N . LEU A 1 111 ? 29.680 25.920 9.185 1.00 11.05 99 LEU A N 1
ATOM 763 C CA . LEU A 1 111 ? 30.116 26.463 10.453 1.00 9.58 99 LEU A CA 1
ATOM 764 C C . LEU A 1 111 ? 31.535 26.002 10.793 1.00 9.73 99 LEU A C 1
ATOM 765 O O . LEU A 1 111 ? 32.080 25.076 10.152 1.00 10.42 99 LEU A O 1
ATOM 770 N N . ILE A 1 112 ? 32.117 26.674 11.778 1.00 13.06 100 ILE A N 1
ATOM 771 C CA . ILE A 1 112 ? 33.357 26.250 12.405 1.00 11.57 100 ILE A CA 1
ATOM 772 C C . ILE A 1 112 ? 33.032 25.724 13.796 1.00 10.86 100 ILE A C 1
ATOM 773 O O . ILE A 1 112 ? 32.209 26.305 14.514 1.00 11.90 100 ILE A O 1
ATOM 778 N N . VAL A 1 113 ? 33.655 24.612 14.165 1.00 9.82 101 VAL A N 1
ATOM 779 C CA . VAL A 1 113 ? 33.464 24.010 15.481 1.00 11.38 101 VAL A CA 1
ATOM 780 C C . VAL A 1 113 ? 34.820 23.781 16.126 1.00 12.11 101 VAL A C 1
ATOM 781 O O . VAL A 1 113 ? 35.731 23.291 15.460 1.00 11.47 101 VAL A O 1
ATOM 785 N N . TYR A 1 114 ? 34.922 24.184 17.397 1.00 10.68 102 TYR A N 1
ATOM 786 C CA . TYR A 1 114 ? 36.137 24.019 18.230 1.00 12.08 102 TYR A CA 1
ATOM 787 C C . TYR A 1 114 ? 35.944 22.933 19.282 1.00 12.66 102 TYR A C 1
ATOM 788 O O . TYR A 1 114 ? 34.884 22.843 19.913 1.00 10.03 102 TYR A O 1
ATOM 797 N N . TYR A 1 115 ? 36.987 22.137 19.493 1.00 12.56 103 TYR A N 1
ATOM 798 C CA . TYR A 1 115 ? 37.063 21.205 20.621 1.00 11.53 103 TYR A CA 1
ATOM 799 C C . TYR A 1 115 ? 37.952 21.838 21.675 1.00 13.75 103 TYR A C 1
ATOM 800 O O . TYR A 1 115 ? 39.070 22.255 21.346 1.00 13.04 103 TYR A O 1
ATOM 809 N N . PHE A 1 116 ? 37.469 21.916 22.917 1.00 13.80 104 PHE A N 1
ATOM 810 C CA . PHE A 1 116 ? 38.297 22.371 24.068 1.00 13.93 104 PHE A CA 1
ATOM 811 C C . PHE A 1 116 ? 38.549 21.234 25.057 1.00 15.82 104 PHE A C 1
ATOM 812 O O . PHE A 1 116 ? 39.695 20.881 25.318 1.00 16.41 104 PHE A O 1
ATOM 820 N N . THR A 1 117 ? 37.473 20.666 25.599 1.00 15.28 105 THR A N 1
ATOM 821 C CA . THR A 1 117 ? 37.528 19.428 26.379 1.00 16.45 105 THR A CA 1
ATOM 822 C C . THR A 1 117 ? 36.371 18.515 25.975 1.00 16.39 105 THR A C 1
ATOM 823 O O . THR A 1 117 ? 35.486 18.910 25.222 1.00 14.09 105 THR A O 1
ATOM 827 N N . GLU A 1 118 ? 36.339 17.300 26.515 1.00 16.14 106 GLU A N 1
ATOM 828 C CA . GLU A 1 118 ? 35.233 16.397 26.204 1.00 16.81 106 GLU A CA 1
ATOM 829 C C . GLU A 1 118 ? 33.906 16.919 26.732 1.00 18.25 106 GLU A C 1
ATOM 830 O O . GLU A 1 118 ? 32.848 16.421 26.346 1.00 21.84 106 GLU A O 1
ATOM 836 N N . ASP A 1 119 ? 33.960 17.891 27.637 1.00 16.03 107 ASP A N 1
ATOM 837 C CA . ASP A 1 119 ? 32.769 18.505 28.199 1.00 15.69 107 ASP A CA 1
ATOM 838 C C . ASP A 1 119 ? 32.470 19.884 27.594 1.00 13.77 107 ASP A C 1
ATOM 839 O O . ASP A 1 119 ? 31.556 20.554 28.051 1.00 13.14 107 ASP A O 1
ATOM 844 N N . PHE A 1 120 ? 33.236 20.316 26.583 1.00 13.20 108 PHE A N 1
ATOM 845 C CA . PHE A 1 120 ? 33.162 21.700 26.101 1.00 14.93 108 PHE A CA 1
ATOM 846 C C . PHE A 1 120 ? 33.666 21.852 24.650 1.00 15.43 108 PHE A C 1
ATOM 847 O O . PHE A 1 120 ? 34.880 21.753 24.368 1.00 14.46 108 PHE A O 1
ATOM 855 N N . PHE A 1 121 ? 32.701 22.061 23.750 1.00 14.02 109 PHE A N 1
ATOM 856 C CA . PHE A 1 121 ? 32.924 22.476 22.360 1.00 12.17 109 PHE A CA 1
ATOM 857 C C . PHE A 1 121 ? 32.241 23.819 22.089 1.00 13.32 109 PHE A C 1
ATOM 858 O O . PHE A 1 121 ? 31.394 24.282 22.856 1.00 12.64 109 PHE A O 1
ATOM 866 N N . ARG A 1 122 ? 32.585 24.424 20.962 1.00 12.46 110 ARG A N 1
ATOM 867 C CA . ARG A 1 122 ? 32.041 25.717 20.583 1.00 12.36 110 ARG A CA 1
ATOM 868 C C . ARG A 1 122 ? 31.746 25.749 19.088 1.00 13.02 110 ARG A C 1
ATOM 869 O O . ARG A 1 122 ? 32.562 25.276 18.300 1.00 13.89 110 ARG A O 1
ATOM 877 N N . LEU A 1 123 ? 30.580 26.287 18.710 1.00 11.48 111 LEU A N 1
ATOM 878 C CA . LEU A 1 123 ? 30.212 26.506 17.300 1.00 13.23 111 LEU A CA 1
ATOM 879 C C . LEU A 1 123 ? 30.144 27.988 17.047 1.00 12.12 111 LEU A C 1
ATOM 880 O O . LEU A 1 123 ? 29.820 28.761 17.961 1.00 11.18 111 LEU A O 1
ATOM 885 N N . VAL A 1 124 ? 30.389 28.387 15.807 1.00 12.58 112 VAL A N 1
ATOM 886 C CA . VAL A 1 124 ? 30.190 29.775 15.392 1.00 13.01 112 VAL A CA 1
ATOM 887 C C . VAL A 1 124 ? 29.307 29.795 14.147 1.00 12.67 112 VAL A C 1
ATOM 888 O O . VAL A 1 124 ? 29.639 29.175 13.139 1.00 12.34 112 VAL A O 1
ATOM 892 N N . VAL A 1 125 ? 28.195 30.511 14.213 1.00 14.82 113 VAL A N 1
ATOM 893 C CA . VAL A 1 125 ? 27.286 30.606 13.069 1.00 15.56 113 VAL A CA 1
ATOM 894 C C . VAL A 1 125 ? 26.872 32.037 12.745 1.00 13.52 113 VAL A C 1
ATOM 895 O O . VAL A 1 125 ? 26.968 32.956 13.570 1.00 13.17 113 VAL A O 1
ATOM 899 N N . ASN A 1 126 ? 26.368 32.203 11.529 1.00 14.55 114 ASN A N 1
ATOM 900 C CA . ASN A 1 126 ? 25.969 33.509 11.022 1.00 17.13 114 ASN A CA 1
ATOM 901 C C . ASN A 1 126 ? 24.621 33.987 11.529 1.00 15.94 114 ASN A C 1
ATOM 902 O O . ASN A 1 126 ? 23.769 33.189 11.905 1.00 15.70 114 ASN A O 1
ATOM 907 N N . SER A 1 127 ? 24.446 35.308 11.508 1.00 15.11 115 SER A N 1
ATOM 908 C CA . SER A 1 127 ? 23.211 35.933 11.928 1.00 16.71 115 SER A CA 1
ATOM 909 C C . SER A 1 127 ? 22.004 35.426 11.128 1.00 15.98 115 SER A C 1
ATOM 910 O O . SER A 1 127 ? 20.951 35.137 11.684 1.00 15.71 115 SER A O 1
ATOM 913 N N . ALA A 1 128 ? 22.161 35.353 9.815 1.00 15.98 116 ALA A N 1
ATOM 914 C CA . ALA A 1 128 ? 21.043 35.018 8.928 1.00 15.85 116 ALA A CA 1
ATOM 915 C C . ALA A 1 128 ? 20.420 33.676 9.263 1.00 14.37 116 ALA A C 1
ATOM 916 O O . ALA A 1 128 ? 19.203 33.489 9.107 1.00 13.99 116 ALA A O 1
ATOM 918 N N . THR A 1 129 ? 21.240 32.742 9.737 1.00 11.69 117 THR A N 1
ATOM 919 C CA . THR A 1 129 ? 20.803 31.366 10.039 1.00 11.93 117 THR A CA 1
ATOM 920 C C . THR A 1 129 ? 20.765 31.032 11.528 1.00 12.64 117 THR A C 1
ATOM 921 O O . THR A 1 129 ? 20.453 29.895 11.901 1.00 11.55 117 THR A O 1
ATOM 925 N N . ARG A 1 130 ? 21.031 32.024 12.371 1.00 11.67 118 ARG A N 1
ATOM 926 C CA . ARG A 1 130 ? 21.119 31.830 13.819 1.00 13.53 118 ARG A CA 1
ATOM 927 C C . ARG A 1 130 ? 19.916 31.116 14.423 1.00 11.36 118 ARG A C 1
ATOM 928 O O . ARG A 1 130 ? 20.052 30.100 15.112 1.00 12.71 118 ARG A O 1
ATOM 936 N N . GLU A 1 131 ? 18.728 31.646 14.183 1.00 11.10 119 GLU A N 1
ATOM 937 C CA . GLU A 1 131 ? 17.547 31.080 14.828 1.00 13.30 119 GLU A CA 1
ATOM 938 C C . GLU A 1 131 ? 17.167 29.693 14.294 1.00 11.21 119 GLU A C 1
ATOM 939 O O . GLU A 1 131 ? 16.825 28.813 15.062 1.00 11.68 119 GLU A O 1
ATOM 945 N N . LYS A 1 132 ? 17.286 29.493 12.992 1.00 11.76 120 LYS A N 1
ATOM 946 C CA . LYS A 1 132 ? 17.100 28.161 12.407 1.00 10.83 120 LYS A CA 1
ATOM 947 C C . LYS A 1 132 ? 18.073 27.158 12.976 1.00 10.89 120 LYS A C 1
ATOM 948 O O . LYS A 1 132 ? 17.715 26.044 13.303 1.00 10.41 120 LYS A O 1
ATOM 954 N N . ASP A 1 133 ? 19.339 27.552 13.045 1.00 10.51 121 ASP A N 1
ATOM 955 C CA . ASP A 1 133 ? 20.385 26.683 13.575 1.00 10.05 121 ASP A CA 1
ATOM 956 C C . ASP A 1 133 ? 20.154 26.364 15.050 1.00 11.61 121 ASP A C 1
ATOM 957 O O . ASP A 1 133 ? 20.295 25.218 15.483 1.00 11.52 121 ASP A O 1
ATOM 962 N N . LEU A 1 134 ? 19.828 27.387 15.828 1.00 11.34 122 LEU A N 1
ATOM 963 C CA . LEU A 1 134 ? 19.602 27.193 17.256 1.00 13.92 122 LEU A CA 1
ATOM 964 C C . LEU A 1 134 ? 18.452 26.245 17.509 1.00 12.49 122 LEU A C 1
ATOM 965 O O . LEU A 1 134 ? 18.522 25.412 18.398 1.00 13.04 122 LEU A O 1
ATOM 970 N N A SER A 1 135 ? 17.391 26.379 16.726 0.50 13.38 123 SER A N 1
ATOM 971 N N B SER A 1 135 ? 17.383 26.364 16.730 0.50 13.43 123 SER A N 1
ATOM 972 C CA A SER A 1 135 ? 16.232 25.519 16.885 0.50 13.21 123 SER A CA 1
ATOM 973 C CA B SER A 1 135 ? 16.226 25.489 16.918 0.50 13.32 123 SER A CA 1
ATOM 974 C C A SER A 1 135 ? 16.627 24.074 16.601 0.50 12.78 123 SER A C 1
ATOM 975 C C B SER A 1 135 ? 16.595 24.052 16.582 0.50 12.92 123 SER A C 1
ATOM 976 O O A SER A 1 135 ? 16.308 23.172 17.369 0.50 11.78 123 SER A O 1
ATOM 977 O O B SER A 1 135 ? 16.212 23.125 17.291 0.50 12.00 123 SER A O 1
ATOM 982 N N . TRP A 1 136 ? 17.343 23.880 15.498 1.00 12.15 124 TRP A N 1
ATOM 983 C CA . TRP A 1 136 ? 17.787 22.548 15.055 1.00 11.74 124 TRP A CA 1
ATOM 984 C C . TRP A 1 136 ? 18.760 21.909 16.045 1.00 12.42 124 TRP A C 1
ATOM 985 O O . TRP A 1 136 ? 18.593 20.764 16.438 1.00 12.32 124 TRP A O 1
ATOM 996 N N . ILE A 1 137 ? 19.761 22.681 16.455 1.00 12.94 125 ILE A N 1
ATOM 997 C CA . ILE A 1 137 ? 20.746 22.218 17.430 1.00 14.13 125 ILE A CA 1
ATOM 998 C C . ILE A 1 137 ? 20.050 21.835 18.742 1.00 14.01 125 ILE A C 1
ATOM 999 O O . ILE A 1 137 ? 20.290 20.760 19.269 1.00 12.49 125 ILE A O 1
ATOM 1004 N N . THR A 1 138 ? 19.185 22.715 19.246 1.00 14.49 126 THR A N 1
ATOM 1005 C CA . THR A 1 138 ? 18.413 22.427 20.459 1.00 14.33 126 THR A CA 1
ATOM 1006 C C . THR A 1 138 ? 17.638 21.140 20.388 1.00 16.00 126 THR A C 1
ATOM 1007 O O . THR A 1 138 ? 17.679 20.344 21.333 1.00 16.68 126 THR A O 1
ATOM 1011 N N . GLN A 1 139 ? 16.919 20.950 19.285 1.00 14.62 127 GLN A N 1
ATOM 1012 C CA . GLN A 1 139 ? 16.103 19.760 19.063 1.00 17.14 127 GLN A CA 1
ATOM 1013 C C . GLN A 1 139 ? 16.927 18.464 19.147 1.00 16.57 127 GLN A C 1
ATOM 1014 O O . GLN A 1 139 ? 16.596 17.540 19.877 1.00 16.31 127 GLN A O 1
ATOM 1020 N N . HIS A 1 140 ? 18.018 18.419 18.397 1.00 14.24 128 HIS A N 1
ATOM 1021 C CA . HIS A 1 140 ? 18.844 17.228 18.341 1.00 14.08 128 HIS A CA 1
ATOM 1022 C C . HIS A 1 140 ? 19.769 17.062 19.563 1.00 14.10 128 HIS A C 1
ATOM 1023 O O . HIS A 1 140 ? 20.225 15.953 19.833 1.00 16.25 128 HIS A O 1
ATOM 1030 N N . ALA A 1 141 ? 20.027 18.136 20.308 1.00 13.82 129 ALA A N 1
ATOM 1031 C CA . ALA A 1 141 ? 20.873 18.057 21.500 1.00 14.84 129 ALA A CA 1
ATOM 1032 C C . ALA A 1 141 ? 20.202 17.338 22.680 1.00 14.67 129 ALA A C 1
ATOM 1033 O O . ALA A 1 141 ? 20.880 16.738 23.501 1.00 16.43 129 ALA A O 1
ATOM 1035 N N . GLU A 1 142 ? 18.881 17.425 22.754 1.00 16.90 130 GLU A N 1
ATOM 1036 C CA . GLU A 1 142 ? 18.113 17.027 23.947 1.00 17.61 130 GLU A CA 1
ATOM 1037 C C . GLU A 1 142 ? 18.400 15.609 24.440 1.00 14.32 130 GLU A C 1
ATOM 1038 O O . GLU A 1 142 ? 18.651 15.430 25.640 1.00 15.21 130 GLU A O 1
ATOM 1044 N N . PRO A 1 143 ? 18.393 14.603 23.570 1.00 13.70 131 PRO A N 1
ATOM 1045 C CA . PRO A 1 143 ? 18.648 13.234 24.018 1.00 14.22 131 PRO A CA 1
ATOM 1046 C C . PRO A 1 143 ? 20.074 12.993 24.479 1.00 14.41 131 PRO A C 1
ATOM 1047 O O . PRO A 1 143 ? 20.319 12.039 25.221 1.00 14.35 131 PRO A O 1
ATOM 1051 N N . PHE A 1 144 ? 20.994 13.857 24.056 1.00 13.53 132 PHE A N 1
ATOM 1052 C CA . PHE A 1 144 ? 22.381 13.799 24.487 1.00 14.43 132 PHE A CA 1
ATOM 1053 C C . PHE A 1 144 ? 22.668 14.592 25.770 1.00 14.14 132 PHE A C 1
ATOM 1054 O O . PHE A 1 144 ? 23.759 14.469 26.353 1.00 16.49 132 PHE A O 1
ATOM 1062 N N . GLY A 1 145 ? 21.702 15.400 26.203 1.00 13.28 133 GLY A N 1
ATOM 1063 C CA . GLY A 1 145 ? 21.820 16.178 27.431 1.00 13.44 133 GLY A CA 1
ATOM 1064 C C . GLY A 1 145 ? 22.832 17.306 27.350 1.00 15.00 133 GLY A C 1
ATOM 1065 O O . GLY A 1 145 ? 23.558 17.570 28.316 1.00 14.43 133 GLY A O 1
ATOM 1066 N N . ILE A 1 146 ? 22.864 17.993 26.212 1.00 14.56 134 ILE A N 1
ATOM 1067 C CA . ILE A 1 146 ? 23.862 19.032 25.986 1.00 13.42 134 ILE A CA 1
ATOM 1068 C C . ILE A 1 146 ? 23.293 20.373 26.433 1.00 15.51 134 ILE A C 1
ATOM 1069 O O . ILE A 1 146 ? 22.166 20.722 26.075 1.00 18.10 134 ILE A O 1
ATOM 1074 N N . GLU A 1 147 ? 24.065 21.094 27.242 1.00 12.92 135 GLU A N 1
ATOM 1075 C CA . GLU A 1 147 ? 23.728 22.449 27.678 1.00 15.34 135 GLU A CA 1
ATOM 1076 C C . GLU A 1 147 ? 24.204 23.447 26.613 1.00 15.57 135 GLU A C 1
ATOM 1077 O O . GLU A 1 147 ? 25.387 23.508 26.304 1.00 13.75 135 GLU A O 1
ATOM 1083 N N . ILE A 1 148 ? 23.267 24.219 26.067 1.00 15.84 136 ILE A N 1
ATOM 1084 C CA . ILE A 1 148 ? 23.543 25.167 24.980 1.00 16.20 136 ILE A CA 1
ATOM 1085 C C . ILE A 1 148 ? 23.525 26.578 25.545 1.00 16.36 136 ILE A C 1
ATOM 1086 O O . ILE A 1 148 ? 22.514 26.993 26.112 1.00 16.47 136 ILE A O 1
ATOM 1091 N N . THR A 1 149 ? 24.636 27.308 25.390 1.00 15.83 137 THR A N 1
ATOM 1092 C CA . THR A 1 149 ? 24.751 28.675 25.878 1.00 15.06 137 THR A CA 1
ATOM 1093 C C . THR A 1 149 ? 25.140 29.591 24.728 1.00 14.53 137 THR A C 1
ATOM 1094 O O . THR A 1 149 ? 26.202 29.420 24.130 1.00 17.16 137 THR A O 1
ATOM 1098 N N . VAL A 1 150 ? 24.276 30.548 24.409 1.00 12.53 138 VAL A N 1
ATOM 1099 C CA . VAL A 1 150 ? 24.569 31.510 23.345 1.00 12.88 138 VAL A CA 1
ATOM 1100 C C . VAL A 1 150 ? 25.368 32.678 23.936 1.00 12.95 138 VAL A C 1
ATOM 1101 O O . VAL A 1 150 ? 24.944 33.289 24.920 1.00 16.35 138 VAL A O 1
ATOM 1105 N N . ARG A 1 151 ? 26.488 33.018 23.307 1.00 13.57 139 ARG A N 1
ATOM 1106 C CA . ARG A 1 151 ? 27.450 33.974 23.874 1.00 12.69 139 ARG A CA 1
ATOM 1107 C C . ARG A 1 151 ? 27.259 35.386 23.330 1.00 13.66 139 ARG A C 1
ATOM 1108 O O . ARG A 1 151 ? 28.145 35.986 22.706 1.00 12.80 139 ARG A O 1
ATOM 1116 N N . ASP A 1 152 ? 26.099 35.947 23.626 1.00 14.89 140 ASP A N 1
ATOM 1117 C CA . ASP A 1 152 ? 25.763 37.288 23.171 1.00 14.70 140 ASP A CA 1
ATOM 1118 C C . ASP A 1 152 ? 26.461 38.356 24.001 1.00 13.94 140 ASP A C 1
ATOM 1119 O O . ASP A 1 152 ? 26.303 39.538 23.728 1.00 14.99 140 ASP A O 1
ATOM 1124 N N . ASP A 1 153 ? 27.195 37.921 25.031 1.00 12.38 141 ASP A N 1
ATOM 1125 C CA . ASP A 1 153 ? 28.079 38.774 25.811 1.00 12.84 141 ASP A CA 1
ATOM 1126 C C . ASP A 1 153 ? 29.436 39.080 25.147 1.00 12.41 141 ASP A C 1
ATOM 1127 O O . ASP A 1 153 ? 30.193 39.924 25.662 1.00 13.00 141 ASP A O 1
ATOM 1132 N N . LEU A 1 154 ? 29.715 38.394 24.033 1.00 12.88 142 LEU A N 1
ATOM 1133 C CA . LEU A 1 154 ? 30.966 38.532 23.283 1.00 11.78 142 LEU A CA 1
ATOM 1134 C C . LEU A 1 154 ? 30.768 39.226 21.951 1.00 11.89 142 LEU A C 1
ATOM 1135 O O . LEU A 1 154 ? 29.785 38.975 21.236 1.00 12.49 142 LEU A O 1
ATOM 1140 N N . SER A 1 155 ? 31.742 40.055 21.608 1.00 10.12 143 SER A N 1
ATOM 1141 C CA . SER A 1 155 ? 31.886 40.617 20.278 1.00 10.92 143 SER A CA 1
ATOM 1142 C C . SER A 1 155 ? 33.074 39.904 19.640 1.00 12.69 143 SER A C 1
ATOM 1143 O O . SER A 1 155 ? 33.806 39.158 20.310 1.00 11.67 143 SER A O 1
ATOM 1154 N N . ILE A 1 157 ? 36.145 40.281 16.350 1.00 10.43 145 ILE A N 1
ATOM 1155 C CA . ILE A 1 157 ? 36.817 41.057 15.315 1.00 11.77 145 ILE A CA 1
ATOM 1156 C C . ILE A 1 157 ? 37.729 40.128 14.530 1.00 9.75 145 ILE A C 1
ATOM 1157 O O . ILE A 1 157 ? 38.504 39.373 15.126 1.00 10.61 145 ILE A O 1
ATOM 1162 N N . ALA A 1 158 ? 37.627 40.164 13.204 1.00 9.01 146 ALA A N 1
ATOM 1163 C CA . ALA A 1 158 ? 38.491 39.366 12.339 1.00 9.31 146 ALA A CA 1
ATOM 1164 C C . ALA A 1 158 ? 39.592 40.260 11.825 1.00 11.22 146 ALA A C 1
ATOM 1165 O O . ALA A 1 158 ? 39.320 41.270 11.191 1.00 10.76 146 ALA A O 1
ATOM 1167 N N . VAL A 1 159 ? 40.832 39.879 12.100 1.00 10.15 147 VAL A N 1
ATOM 1168 C CA . VAL A 1 159 ? 41.994 40.689 11.695 1.00 10.23 147 VAL A CA 1
ATOM 1169 C C . VAL A 1 159 ? 42.735 39.835 10.682 1.00 9.36 147 VAL A C 1
ATOM 1170 O O . VAL A 1 159 ? 43.186 38.736 11.015 1.00 9.51 147 VAL A O 1
ATOM 1174 N N . GLN A 1 160 ? 42.820 40.325 9.451 1.00 8.09 148 GLN A N 1
ATOM 1175 C CA . GLN A 1 160 ? 43.218 39.503 8.302 1.00 8.48 148 GLN A CA 1
ATOM 1176 C C . GLN A 1 160 ? 44.283 40.159 7.421 1.00 6.85 148 GLN A C 1
ATOM 1177 O O . GLN A 1 160 ? 44.236 41.371 7.132 1.00 7.45 148 GLN A O 1
ATOM 1183 N N . GLY A 1 161 ? 45.222 39.347 6.947 1.00 8.72 149 GLY A N 1
ATOM 1184 C CA . GLY A 1 161 ? 46.256 39.825 6.042 1.00 9.14 149 GLY A CA 1
ATOM 1185 C C . GLY A 1 161 ? 47.621 39.353 6.499 1.00 8.11 149 GLY A C 1
ATOM 1186 O O . GLY A 1 161 ? 47.767 38.836 7.614 1.00 8.64 149 GLY A O 1
ATOM 1187 N N . PRO A 1 162 ? 48.615 39.532 5.647 1.00 9.91 150 PRO A N 1
ATOM 1188 C CA . PRO A 1 162 ? 49.959 39.020 5.916 1.00 8.47 150 PRO A CA 1
ATOM 1189 C C . PRO A 1 162 ? 50.669 39.625 7.147 1.00 10.14 150 PRO A C 1
ATOM 1190 O O . PRO A 1 162 ? 51.533 38.974 7.746 1.00 10.18 150 PRO A O 1
ATOM 1194 N N . ASN A 1 163 ? 50.253 40.809 7.565 1.00 8.93 151 ASN A N 1
ATOM 1195 C CA . ASN A 1 163 ? 50.760 41.443 8.778 1.00 10.94 151 ASN A CA 1
ATOM 1196 C C . ASN A 1 163 ? 49.733 41.475 9.912 1.00 11.98 151 ASN A C 1
ATOM 1197 O O . ASN A 1 163 ? 49.956 42.116 10.946 1.00 11.67 151 ASN A O 1
ATOM 1202 N N . ALA A 1 164 ? 48.610 40.780 9.739 1.00 13.15 152 ALA A N 1
ATOM 1203 C CA . ALA A 1 164 ? 47.525 40.831 10.724 1.00 12.57 152 ALA A CA 1
ATOM 1204 C C . ALA A 1 164 ? 47.870 40.232 12.082 1.00 12.11 152 ALA A C 1
ATOM 1205 O O . ALA A 1 164 ? 47.643 40.855 13.112 1.00 11.77 152 ALA A O 1
ATOM 1207 N N . GLN A 1 165 ? 48.417 39.025 12.076 1.00 11.07 153 GLN A N 1
ATOM 1208 C CA . GLN A 1 165 ? 48.786 38.360 13.322 1.00 12.64 153 GLN A CA 1
ATOM 1209 C C . GLN A 1 165 ? 49.832 39.187 14.072 1.00 14.21 153 GLN A C 1
ATOM 1210 O O . GLN A 1 165 ? 49.689 39.419 15.253 1.00 14.65 153 GLN A O 1
ATOM 1216 N N . ALA A 1 166 ? 50.851 39.664 13.363 1.00 14.74 154 ALA A N 1
ATOM 1217 C CA . ALA A 1 166 ? 51.905 40.471 13.987 1.00 14.87 154 ALA A CA 1
ATOM 1218 C C . ALA A 1 166 ? 51.351 41.767 14.598 1.00 14.44 154 ALA A C 1
ATOM 1219 O O . ALA A 1 166 ? 51.682 42.119 15.731 1.00 13.42 154 ALA A O 1
ATOM 1221 N N . LYS A 1 167 ? 50.525 42.479 13.847 1.00 11.69 155 LYS A N 1
ATOM 1222 C CA . LYS A 1 167 ? 49.955 43.733 14.328 1.00 10.83 155 LYS A CA 1
ATOM 1223 C C . LYS A 1 167 ? 49.019 43.509 15.502 1.00 10.37 155 LYS A C 1
ATOM 1224 O O . LYS A 1 167 ? 49.099 44.228 16.516 1.00 13.55 155 LYS A O 1
ATOM 1230 N N . ALA A 1 168 ? 48.162 42.490 15.413 1.00 12.34 156 ALA A N 1
ATOM 1231 C CA . ALA A 1 168 ? 47.302 42.150 16.552 1.00 13.91 156 ALA A CA 1
ATOM 1232 C C . ALA A 1 168 ? 48.114 41.792 17.779 1.00 15.17 156 ALA A C 1
ATOM 1233 O O . ALA A 1 168 ? 47.756 42.196 18.881 1.00 13.83 156 ALA A O 1
ATOM 1235 N N . ALA A 1 169 ? 49.205 41.055 17.580 1.00 14.23 157 ALA A N 1
ATOM 1236 C CA . ALA A 1 169 ? 49.982 40.538 18.704 1.00 15.13 157 ALA A CA 1
ATOM 1237 C C . ALA A 1 169 ? 50.677 41.640 19.516 1.00 14.56 157 ALA A C 1
ATOM 1238 O O . ALA A 1 169 ? 50.990 41.430 20.683 1.00 15.34 157 ALA A O 1
ATOM 1240 N N . THR A 1 170 ? 50.868 42.824 18.922 1.00 13.79 158 THR A N 1
ATOM 1241 C CA . THR A 1 170 ? 51.429 43.975 19.664 1.00 14.66 158 THR A CA 1
ATOM 1242 C C . THR A 1 170 ? 50.521 44.382 20.809 1.00 15.06 158 THR A C 1
ATOM 1243 O O . THR A 1 170 ? 50.962 45.065 21.722 1.00 17.08 158 THR A O 1
ATOM 1247 N N . LEU A 1 171 ? 49.248 43.993 20.740 1.00 13.05 159 LEU A N 1
ATOM 1248 C CA . LEU A 1 171 ? 48.252 44.320 21.759 1.00 13.88 159 LEU A CA 1
ATOM 1249 C C . LEU A 1 171 ? 48.105 43.238 22.813 1.00 13.49 159 LEU A C 1
ATOM 1250 O O . LEU A 1 171 ? 47.451 43.472 23.828 1.00 17.46 159 LEU A O 1
ATOM 1255 N N . PHE A 1 172 ? 48.698 42.073 22.573 1.00 13.86 160 PHE A N 1
ATOM 1256 C CA . PHE A 1 172 ? 48.603 40.937 23.502 1.00 15.23 160 PHE A CA 1
ATOM 1257 C C . PHE A 1 172 ? 49.512 41.150 24.702 1.00 16.29 160 PHE A C 1
ATOM 1258 O O . PHE A 1 172 ? 50.613 41.693 24.567 1.00 16.85 160 PHE A O 1
ATOM 1266 N N . ASN A 1 173 ? 49.063 40.712 25.872 1.00 16.02 161 ASN A N 1
ATOM 1267 C CA . ASN A 1 173 ? 49.950 40.653 27.032 1.00 15.56 161 ASN A CA 1
ATOM 1268 C C . ASN A 1 173 ? 50.853 39.435 26.959 1.00 15.93 161 ASN A C 1
ATOM 1269 O O . ASN A 1 173 ? 50.729 38.619 26.053 1.00 15.63 161 ASN A O 1
ATOM 1274 N N . ASP A 1 174 ? 51.794 39.296 27.889 1.00 17.94 162 ASP A N 1
ATOM 1275 C CA . ASP A 1 174 ? 52.735 38.177 27.810 1.00 18.12 162 ASP A CA 1
ATOM 1276 C C . ASP A 1 174 ? 52.051 36.797 27.793 1.00 17.89 162 ASP A C 1
ATOM 1277 O O . ASP A 1 174 ? 52.419 35.931 27.012 1.00 16.53 162 ASP A O 1
ATOM 1282 N N . ALA A 1 175 ? 51.038 36.602 28.628 1.00 16.94 163 ALA A N 1
ATOM 1283 C CA . ALA A 1 175 ? 50.345 35.322 28.698 1.00 16.93 163 ALA A CA 1
ATOM 1284 C C . ALA A 1 175 ? 49.621 35.020 27.395 1.00 16.58 163 ALA A C 1
ATOM 1285 O O . ALA A 1 175 ? 49.547 33.860 26.982 1.00 17.43 163 ALA A O 1
ATOM 1287 N N . GLN A 1 176 ? 49.090 36.067 26.761 1.00 15.07 164 GLN A N 1
ATOM 1288 C CA . GLN A 1 176 ? 48.368 35.918 25.499 1.00 16.02 164 GLN A CA 1
ATOM 1289 C C . GLN A 1 176 ? 49.346 35.587 24.361 1.00 17.34 164 GLN A C 1
ATOM 1290 O O . GLN A 1 176 ? 49.126 34.668 23.565 1.00 14.55 164 GLN A O 1
ATOM 1296 N N . ARG A 1 177 ? 50.458 36.308 24.315 1.00 15.89 165 ARG A N 1
ATOM 1297 C CA . ARG A 1 177 ? 51.531 35.935 23.381 1.00 17.51 165 ARG A CA 1
ATOM 1298 C C . ARG A 1 177 ? 51.980 34.494 23.535 1.00 15.64 165 ARG A C 1
ATOM 1299 O O . ARG A 1 177 ? 52.159 33.776 22.545 1.00 15.68 165 ARG A O 1
ATOM 1307 N N A GLN A 1 178 ? 52.150 34.061 24.778 0.50 16.49 166 GLN A N 1
ATOM 1308 N N B GLN A 1 178 ? 52.157 34.057 24.776 0.50 16.38 166 GLN A N 1
ATOM 1309 C CA A GLN A 1 178 ? 52.576 32.694 25.060 0.50 15.77 166 GLN A CA 1
ATOM 1310 C CA B GLN A 1 178 ? 52.576 32.684 25.045 0.50 15.53 166 GLN A CA 1
ATOM 1311 C C A GLN A 1 178 ? 51.537 31.678 24.583 0.50 15.51 166 GLN A C 1
ATOM 1312 C C B GLN A 1 178 ? 51.533 31.681 24.562 0.50 15.39 166 GLN A C 1
ATOM 1313 O O A GLN A 1 178 ? 51.887 30.657 24.000 0.50 15.45 166 GLN A O 1
ATOM 1314 O O B GLN A 1 178 ? 51.876 30.670 23.956 0.50 15.22 166 GLN A O 1
ATOM 1319 N N . ALA A 1 179 ? 50.258 31.982 24.804 1.00 16.08 167 ALA A N 1
ATOM 1320 C CA . ALA A 1 179 ? 49.158 31.086 24.378 1.00 14.27 167 ALA A CA 1
ATOM 1321 C C . ALA A 1 179 ? 49.116 30.813 22.872 1.00 14.17 167 ALA A C 1
ATOM 1322 O O . ALA A 1 179 ? 48.801 29.685 22.428 1.00 13.37 167 ALA A O 1
ATOM 1324 N N . VAL A 1 180 ? 49.425 31.834 22.089 1.00 14.22 168 VAL A N 1
ATOM 1325 C CA . VAL A 1 180 ? 49.321 31.743 20.625 1.00 14.26 168 VAL A CA 1
ATOM 1326 C C . VAL A 1 180 ? 50.657 31.484 19.929 1.00 14.78 168 VAL A C 1
ATOM 1327 O O . VAL A 1 180 ? 50.715 31.423 18.695 1.00 14.59 168 VAL A O 1
ATOM 1331 N N . GLU A 1 181 ? 51.728 31.355 20.708 1.00 17.04 169 GLU A N 1
ATOM 1332 C CA . GLU A 1 181 ? 53.048 31.167 20.125 1.00 18.57 169 GLU A CA 1
ATOM 1333 C C . GLU A 1 181 ? 53.058 29.870 19.317 1.00 17.12 169 GLU A C 1
ATOM 1334 O O . GLU A 1 181 ? 52.779 28.805 19.838 1.00 17.56 169 GLU A O 1
ATOM 1340 N N . GLY A 1 182 ? 53.408 29.971 18.043 1.00 19.23 170 GLY A N 1
ATOM 1341 C CA . GLY A 1 182 ? 53.506 28.805 17.182 1.00 20.20 170 GLY A CA 1
ATOM 1342 C C . GLY A 1 182 ? 52.162 28.201 16.796 1.00 19.97 170 GLY A C 1
ATOM 1343 O O . GLY A 1 182 ? 52.104 27.085 16.275 1.00 19.98 170 GLY A O 1
ATOM 1352 N N . LYS A 1 184 ? 49.040 26.931 15.073 1.00 16.21 172 LYS A N 1
ATOM 1353 C CA . LYS A 1 184 ? 48.779 26.534 13.705 1.00 12.63 172 LYS A CA 1
ATOM 1354 C C . LYS A 1 184 ? 47.375 26.970 13.306 1.00 13.54 172 LYS A C 1
ATOM 1355 O O . LYS A 1 184 ? 46.557 27.358 14.161 1.00 12.95 172 LYS A O 1
ATOM 1359 N N . PRO A 1 185 ? 47.092 26.928 12.007 1.00 12.41 173 PRO A N 1
ATOM 1360 C CA . PRO A 1 185 ? 45.761 27.243 11.526 1.00 11.25 173 PRO A CA 1
ATOM 1361 C C . PRO A 1 185 ? 44.672 26.386 12.117 1.00 10.37 173 PRO A C 1
ATOM 1362 O O . PRO A 1 185 ? 44.882 25.207 12.420 1.00 10.61 173 PRO A O 1
ATOM 1366 N N . PHE A 1 186 ? 43.490 26.985 12.253 1.00 10.97 174 PHE A N 1
ATOM 1367 C CA . PHE A 1 186 ? 42.322 26.266 12.761 1.00 7.17 174 PHE A CA 1
ATOM 1368 C C . PHE A 1 186 ? 42.534 25.730 14.172 1.00 7.17 174 PHE A C 1
ATOM 1369 O O . PHE A 1 186 ? 42.263 24.574 14.453 1.00 11.46 174 PHE A O 1
ATOM 1377 N N . PHE A 1 187 ? 42.978 26.638 15.037 1.00 7.72 175 PHE A N 1
ATOM 1378 C CA . PHE A 1 187 ? 42.992 26.464 16.470 1.00 10.20 175 PHE A CA 1
ATOM 1379 C C . PHE A 1 187 ? 42.410 27.704 17.092 1.00 9.62 175 PHE A C 1
ATOM 1380 O O . PHE A 1 187 ? 42.512 28.793 16.518 1.00 10.93 175 PHE A O 1
ATOM 1388 N N . GLY A 1 188 ? 41.847 27.534 18.283 1.00 10.40 176 GLY A N 1
ATOM 1389 C CA . GLY A 1 188 ? 41.388 28.641 19.101 1.00 10.75 176 GLY A CA 1
ATOM 1390 C C . GLY A 1 188 ? 41.825 28.478 20.534 1.00 9.93 176 GLY A C 1
ATOM 1391 O O . GLY A 1 188 ? 41.907 27.354 21.041 1.00 10.82 176 GLY A O 1
ATOM 1392 N N . VAL A 1 189 ? 42.139 29.584 21.200 1.00 10.60 177 VAL A N 1
ATOM 1393 C CA . VAL A 1 189 ? 42.519 29.532 22.587 1.00 11.52 177 VAL A CA 1
ATOM 1394 C C . VAL A 1 189 ? 42.041 30.750 23.388 1.00 10.63 177 VAL A C 1
ATOM 1395 O O . VAL A 1 189 ? 42.105 31.891 22.928 1.00 11.99 177 VAL A O 1
ATOM 1399 N N . GLN A 1 190 ? 41.555 30.479 24.588 1.00 12.82 178 GLN A N 1
ATOM 1400 C CA . GLN A 1 190 ? 41.186 31.500 25.553 1.00 12.82 178 GLN A CA 1
ATOM 1401 C C . GLN A 1 190 ? 42.415 31.912 26.358 1.00 13.81 178 GLN A C 1
ATOM 1402 O O . GLN A 1 190 ? 43.094 31.076 26.975 1.00 14.52 178 GLN A O 1
ATOM 1408 N N . ALA A 1 191 ? 42.707 33.204 26.330 1.00 14.39 179 ALA A N 1
ATOM 1409 C CA . ALA A 1 191 ? 43.784 33.759 27.131 1.00 15.89 179 ALA A CA 1
ATOM 1410 C C . ALA A 1 191 ? 43.255 35.042 27.758 1.00 16.00 179 ALA A C 1
ATOM 1411 O O . ALA A 1 191 ? 43.239 36.105 27.120 1.00 13.70 179 ALA A O 1
ATOM 1413 N N . GLY A 1 192 ? 42.746 34.898 28.984 1.00 16.28 180 GLY A N 1
ATOM 1414 C CA . GLY A 1 192 ? 42.057 35.972 29.670 1.00 16.67 180 GLY A CA 1
ATOM 1415 C C . GLY A 1 192 ? 40.810 36.407 28.929 1.00 17.30 180 GLY A C 1
ATOM 1416 O O . GLY A 1 192 ? 39.985 35.568 28.546 1.00 17.69 180 GLY A O 1
ATOM 1417 N N . ASP A 1 193 ? 40.701 37.712 28.683 1.00 13.68 181 ASP A N 1
ATOM 1418 C CA . ASP A 1 193 ? 39.529 38.296 28.017 1.00 16.02 181 ASP A CA 1
ATOM 1419 C C . ASP A 1 193 ? 39.459 37.959 26.533 1.00 14.82 181 ASP A C 1
ATOM 1420 O O . ASP A 1 193 ? 38.399 38.139 25.930 1.00 15.41 181 ASP A O 1
ATOM 1425 N N . LEU A 1 194 ? 40.560 37.449 25.952 1.00 12.38 182 LEU A N 1
ATOM 1426 C CA . LEU A 1 194 ? 40.642 37.233 24.509 1.00 11.53 182 LEU A CA 1
ATOM 1427 C C . LEU A 1 194 ? 40.566 35.774 24.165 1.00 10.52 182 LEU A C 1
ATOM 1428 O O . LEU A 1 194 ? 41.315 34.957 24.688 1.00 10.70 182 LEU A O 1
ATOM 1433 N N . PHE A 1 195 ? 39.626 35.464 23.275 1.00 9.43 183 PHE A N 1
ATOM 1434 C CA . PHE A 1 195 ? 39.596 34.178 22.589 1.00 10.35 183 PHE A CA 1
ATOM 1435 C C . PHE A 1 195 ? 40.194 34.416 21.213 1.00 11.45 183 PHE A C 1
ATOM 1436 O O . PHE A 1 195 ? 39.650 35.194 20.429 1.00 13.11 183 PHE A O 1
ATOM 1444 N N . ILE A 1 196 ? 41.337 33.787 20.943 1.00 8.99 184 ILE A N 1
ATOM 1445 C CA . ILE A 1 196 ? 42.100 34.086 19.731 1.00 10.82 184 ILE A CA 1
ATOM 1446 C C . ILE A 1 196 ? 42.159 32.841 18.879 1.00 10.53 184 ILE A C 1
ATOM 1447 O O . ILE A 1 196 ? 42.575 31.784 19.353 1.00 12.50 184 ILE A O 1
ATOM 1452 N N . ALA A 1 197 ? 41.710 32.970 17.637 1.00 8.96 185 ALA A N 1
ATOM 1453 C CA . ALA A 1 197 ? 41.616 31.830 16.725 1.00 8.85 185 ALA A CA 1
ATOM 1454 C C . ALA A 1 197 ? 42.277 32.134 15.389 1.00 9.07 185 ALA A C 1
ATOM 1455 O O . ALA A 1 197 ? 42.167 33.234 14.874 1.00 8.69 185 ALA A O 1
ATOM 1457 N N . THR A 1 198 ? 42.990 31.141 14.862 1.00 9.30 186 THR A N 1
ATOM 1458 C CA . THR A 1 198 ? 43.633 31.230 13.551 1.00 9.44 186 THR A CA 1
ATOM 1459 C C . THR A 1 198 ? 42.669 30.774 12.458 1.00 11.84 186 THR A C 1
ATOM 1460 O O . THR A 1 198 ? 42.839 29.702 11.833 1.00 10.50 186 THR A O 1
ATOM 1464 N N . THR A 1 199 ? 41.649 31.616 12.254 1.00 11.96 187 THR A N 1
ATOM 1465 C CA . THR A 1 199 ? 40.588 31.408 11.282 1.00 11.65 187 THR A CA 1
ATOM 1466 C C . THR A 1 199 ? 40.383 32.686 10.472 1.00 11.94 187 THR A C 1
ATOM 1467 O O . THR A 1 199 ? 40.945 33.751 10.779 1.00 12.63 187 THR A O 1
ATOM 1471 N N . GLY A 1 200 ? 39.570 32.584 9.423 1.00 11.77 188 GLY A N 1
ATOM 1472 C CA . GLY A 1 200 ? 39.319 33.722 8.585 1.00 10.58 188 GLY A CA 1
ATOM 1473 C C . GLY A 1 200 ? 38.484 33.350 7.377 1.00 8.71 188 GLY A C 1
ATOM 1474 O O . GLY A 1 200 ? 38.259 32.169 7.109 1.00 12.29 188 GLY A O 1
ATOM 1475 N N . TYR A 1 201 ? 38.034 34.376 6.693 1.00 10.22 189 TYR A N 1
ATOM 1476 C CA . TYR A 1 201 ? 37.176 34.275 5.523 1.00 8.38 189 TYR A CA 1
ATOM 1477 C C . TYR A 1 201 ? 37.773 35.015 4.324 1.00 11.26 189 TYR A C 1
ATOM 1478 O O . TYR A 1 201 ? 37.037 35.478 3.454 1.00 9.75 189 TYR A O 1
ATOM 1487 N N . THR A 1 202 ? 39.113 35.092 4.246 1.00 9.42 190 THR A N 1
ATOM 1488 C CA . THR A 1 202 ? 39.760 35.962 3.272 1.00 8.84 190 THR A CA 1
ATOM 1489 C C . THR A 1 202 ? 40.745 35.308 2.321 1.00 8.80 190 THR A C 1
ATOM 1490 O O . THR A 1 202 ? 41.059 35.900 1.287 1.00 10.93 190 THR A O 1
ATOM 1494 N N . GLY A 1 203 ? 41.231 34.122 2.655 1.00 8.87 191 GLY A N 1
ATOM 1495 C CA . GLY A 1 203 ? 42.315 33.493 1.897 1.00 9.64 191 GLY A CA 1
ATOM 1496 C C . GLY A 1 203 ? 43.697 33.959 2.369 1.00 12.06 191 GLY A C 1
ATOM 1497 O O . GLY A 1 203 ? 44.704 33.636 1.746 1.00 10.79 191 GLY A O 1
ATOM 1498 N N . GLU A 1 204 ? 43.716 34.765 3.436 1.00 9.41 192 GLU A N 1
ATOM 1499 C CA . GLU A 1 204 ? 44.948 35.243 4.050 1.00 9.18 192 GLU A CA 1
ATOM 1500 C C . GLU A 1 204 ? 45.079 34.658 5.443 1.00 11.15 192 GLU A C 1
ATOM 1501 O O . GLU A 1 204 ? 44.120 34.139 6.001 1.00 12.30 192 GLU A O 1
ATOM 1507 N N . ALA A 1 205 ? 46.273 34.795 6.018 1.00 11.92 193 ALA A N 1
ATOM 1508 C CA . ALA A 1 205 ? 46.501 34.558 7.441 1.00 12.13 193 ALA A CA 1
ATOM 1509 C C . ALA A 1 205 ? 45.797 35.615 8.278 1.00 10.63 193 ALA A C 1
ATOM 1510 O O . ALA A 1 205 ? 45.417 36.662 7.786 1.00 11.43 193 ALA A O 1
ATOM 1512 N N . GLY A 1 206 ? 45.619 35.310 9.551 1.00 11.48 194 GLY A N 1
ATOM 1513 C CA . GLY A 1 206 ? 44.989 36.252 10.455 1.00 12.72 194 GLY A CA 1
ATOM 1514 C C . GLY A 1 206 ? 44.460 35.601 11.697 1.00 10.81 194 GLY A C 1
ATOM 1515 O O . GLY A 1 206 ? 44.756 34.437 11.964 1.00 11.97 194 GLY A O 1
ATOM 1516 N N . TYR A 1 207 ? 43.694 36.388 12.467 1.00 10.89 195 TYR A N 1
ATOM 1517 C CA . TYR A 1 207 ? 43.018 35.893 13.639 1.00 11.08 195 TYR A CA 1
ATOM 1518 C C . TYR A 1 207 ? 41.549 36.328 13.574 1.00 10.99 195 TYR A C 1
ATOM 1519 O O . TYR A 1 207 ? 41.222 37.317 12.900 1.00 10.93 195 TYR A O 1
ATOM 1528 N N . GLU A 1 208 ? 40.713 35.591 14.292 1.00 9.13 196 GLU A N 1
ATOM 1529 C CA . GLU A 1 208 ? 39.442 36.110 14.790 1.00 10.19 196 GLU A CA 1
ATOM 1530 C C . GLU A 1 208 ? 39.548 36.155 16.312 1.00 11.53 196 GLU A C 1
ATOM 1531 O O . GLU A 1 208 ? 40.030 35.204 16.966 1.00 13.06 196 GLU A O 1
ATOM 1537 N N . ILE A 1 209 ? 39.134 37.269 16.880 1.00 9.84 197 ILE A N 1
ATOM 1538 C CA . ILE A 1 209 ? 39.331 37.519 18.301 1.00 10.35 197 ILE A CA 1
ATOM 1539 C C . ILE A 1 209 ? 37.992 37.864 18.938 1.00 9.57 197 ILE A C 1
ATOM 1540 O O . ILE A 1 209 ? 37.379 38.861 18.577 1.00 12.24 197 ILE A O 1
ATOM 1545 N N . ALA A 1 210 ? 37.529 37.025 19.869 1.00 10.62 198 ALA A N 1
ATOM 1546 C CA . ALA A 1 210 ? 36.277 37.299 20.579 1.00 9.47 198 ALA A CA 1
ATOM 1547 C C . ALA A 1 210 ? 36.610 37.807 21.973 1.00 10.95 198 ALA A C 1
ATOM 1548 O O . ALA A 1 210 ? 37.544 37.323 22.614 1.00 11.63 198 ALA A O 1
ATOM 1550 N N . LEU A 1 211 ? 35.836 38.781 22.442 1.00 11.96 199 LEU A N 1
ATOM 1551 C CA . LEU A 1 211 ? 36.077 39.382 23.745 1.00 11.24 199 LEU A CA 1
ATOM 1552 C C . LEU A 1 211 ? 34.791 40.024 24.251 1.00 10.97 199 LEU A C 1
ATOM 1553 O O . LEU A 1 211 ? 33.848 40.211 23.482 1.00 10.44 199 LEU A O 1
ATOM 1558 N N . PRO A 1 212 ? 34.731 40.356 25.543 1.00 12.39 200 PRO A N 1
ATOM 1559 C CA . PRO A 1 212 ? 33.512 40.955 26.107 1.00 11.38 200 PRO A CA 1
ATOM 1560 C C . PRO A 1 212 ? 33.071 42.178 25.358 1.00 13.02 200 PRO A C 1
ATOM 1561 O O . PRO A 1 212 ? 33.899 42.999 24.964 1.00 11.65 200 PRO A O 1
ATOM 1565 N N . ASN A 1 213 ? 31.760 42.311 25.160 1.00 11.86 201 ASN A N 1
ATOM 1566 C CA . ASN A 1 213 ? 31.212 43.471 24.462 1.00 12.17 201 ASN A CA 1
ATOM 1567 C C . ASN A 1 213 ? 31.800 44.788 24.983 1.00 13.03 201 ASN A C 1
ATOM 1568 O O . ASN A 1 213 ? 32.125 45.698 24.208 1.00 14.31 201 ASN A O 1
ATOM 1573 N N . GLU A 1 214 ? 31.935 44.870 26.299 1.00 12.94 202 GLU A N 1
ATOM 1574 C CA . GLU A 1 214 ? 32.386 46.099 26.965 1.00 15.53 202 GLU A CA 1
ATOM 1575 C C . GLU A 1 214 ? 33.868 46.439 26.747 1.00 13.13 202 GLU A C 1
ATOM 1576 O O . GLU A 1 214 ? 34.297 47.572 27.036 1.00 13.61 202 GLU A O 1
ATOM 1582 N N . LYS A 1 215 ? 34.639 45.457 26.281 1.00 13.82 203 LYS A N 1
ATOM 1583 C CA . LYS A 1 215 ? 36.055 45.639 25.902 1.00 14.30 203 LYS A CA 1
ATOM 1584 C C . LYS A 1 215 ? 36.285 45.904 24.414 1.00 13.30 203 LYS A C 1
ATOM 1585 O O . LYS A 1 215 ? 37.393 46.235 23.996 1.00 12.52 203 LYS A O 1
ATOM 1591 N N . ALA A 1 216 ? 35.250 45.707 23.604 1.00 13.66 204 ALA A N 1
ATOM 1592 C CA . ALA A 1 216 ? 35.403 45.662 22.157 1.00 13.34 204 ALA A CA 1
ATOM 1593 C C . ALA A 1 216 ? 35.881 46.979 21.553 1.00 12.24 204 ALA A C 1
ATOM 1594 O O . ALA A 1 216 ? 36.794 46.997 20.704 1.00 14.16 204 ALA A O 1
ATOM 1596 N N . ALA A 1 217 ? 35.277 48.078 21.979 1.00 12.48 205 ALA A N 1
ATOM 1597 C CA . ALA A 1 217 ? 35.531 49.388 21.340 1.00 12.87 205 ALA A CA 1
ATOM 1598 C C . ALA A 1 217 ? 36.972 49.794 21.545 1.00 13.10 205 ALA A C 1
ATOM 1599 O O . ALA A 1 217 ? 37.616 50.274 20.637 1.00 12.98 205 ALA A O 1
ATOM 1601 N N . ASP A 1 218 ? 37.483 49.586 22.747 1.00 13.50 206 ASP A N 1
ATOM 1602 C CA . ASP A 1 218 ? 38.866 49.965 23.032 1.00 14.37 206 ASP A CA 1
ATOM 1603 C C . ASP A 1 218 ? 39.848 49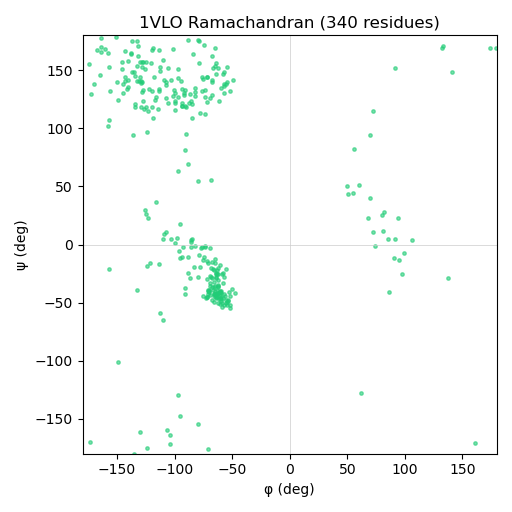.089 22.256 1.00 12.45 206 ASP A C 1
ATOM 1604 O O . ASP A 1 218 ? 40.889 49.562 21.834 1.00 12.62 206 ASP A O 1
ATOM 1609 N N . PHE A 1 219 ? 39.524 47.812 22.099 1.00 12.49 207 PHE A N 1
ATOM 1610 C CA . PHE A 1 219 ? 40.396 46.894 21.394 1.00 12.54 207 PHE A CA 1
ATOM 1611 C C . PHE A 1 219 ? 40.414 47.237 19.906 1.00 11.76 207 PHE A C 1
ATOM 1612 O O . PHE A 1 219 ? 41.479 47.299 19.293 1.00 14.59 207 PHE A O 1
ATOM 1620 N N . TRP A 1 220 ? 39.238 47.512 19.343 1.00 10.98 208 TRP A N 1
ATOM 1621 C CA . TRP A 1 220 ? 39.124 48.045 17.980 1.00 11.13 208 TRP A CA 1
ATOM 1622 C C . TRP A 1 220 ? 40.012 49.281 17.774 1.00 11.48 208 TRP A C 1
ATOM 1623 O O . TRP A 1 220 ? 40.789 49.361 16.814 1.00 12.91 208 TRP A O 1
ATOM 1634 N N . ARG A 1 221 ? 39.881 50.268 18.660 1.00 11.38 209 ARG A N 1
ATOM 1635 C CA . ARG A 1 221 ? 40.678 51.485 18.541 1.00 13.05 209 ARG A CA 1
ATOM 1636 C C . ARG A 1 221 ? 42.182 51.183 18.623 1.00 12.32 209 ARG A C 1
ATOM 1637 O O . ARG A 1 221 ? 42.974 51.759 17.883 1.00 13.38 209 ARG A O 1
ATOM 1645 N N . ALA A 1 222 ? 42.564 50.281 19.527 1.00 12.89 210 ALA A N 1
ATOM 1646 C CA . ALA A 1 222 ? 43.973 49.900 19.650 1.00 13.13 210 ALA A CA 1
ATOM 1647 C C . ALA A 1 222 ? 44.485 49.255 18.351 1.00 12.70 210 ALA A C 1
ATOM 1648 O O . ALA A 1 222 ? 45.640 49.465 17.961 1.00 12.57 210 ALA A O 1
ATOM 1650 N N . LEU A 1 223 ? 43.615 48.486 17.688 1.00 11.06 211 LEU A N 1
ATOM 1651 C CA . LEU A 1 223 ? 43.980 47.816 16.445 1.00 10.42 211 LEU A CA 1
ATOM 1652 C C . LEU A 1 223 ? 44.160 48.818 15.300 1.00 11.47 211 LEU A C 1
ATOM 1653 O O . LEU A 1 223 ? 45.096 48.693 14.533 1.00 12.21 211 LEU A O 1
ATOM 1658 N N . VAL A 1 224 ? 43.303 49.829 15.232 1.00 11.53 212 VAL A N 1
ATOM 1659 C CA . VAL A 1 224 ? 43.474 50.924 14.281 1.00 14.36 212 VAL A CA 1
ATOM 1660 C C . VAL A 1 224 ? 44.844 51.543 14.477 1.00 15.69 212 VAL A C 1
ATOM 1661 O O . VAL A 1 224 ? 45.622 51.698 13.519 1.00 13.02 212 VAL A O 1
ATOM 1665 N N . GLU A 1 225 ? 45.154 51.866 15.726 1.00 15.15 213 GLU A N 1
ATOM 1666 C CA . GLU A 1 225 ? 46.448 52.480 16.040 1.00 15.71 213 GLU A CA 1
ATOM 1667 C C . GLU A 1 225 ? 47.628 51.559 15.686 1.00 16.22 213 GLU A C 1
ATOM 1668 O O . GLU A 1 225 ? 48.710 52.037 15.319 1.00 17.69 213 GLU A O 1
ATOM 1671 N N . ALA A 1 226 ? 47.415 50.247 15.776 1.00 14.63 214 ALA A N 1
ATOM 1672 C CA . ALA A 1 226 ? 48.424 49.241 15.402 1.00 15.04 214 ALA A CA 1
ATOM 1673 C C . ALA A 1 226 ? 48.627 49.103 13.890 1.00 13.99 214 ALA A C 1
ATOM 1674 O O . ALA A 1 226 ? 49.448 48.297 13.454 1.00 15.35 214 ALA A O 1
ATOM 1676 N N . GLY A 1 227 ? 47.862 49.854 13.101 1.00 14.06 215 GLY A N 1
ATOM 1677 C CA . GLY A 1 227 ? 48.031 49.877 11.666 1.00 13.13 215 GLY A CA 1
ATOM 1678 C C . GLY A 1 227 ? 47.119 48.898 10.949 1.00 12.64 215 GLY A C 1
ATOM 1679 O O . GLY A 1 227 ? 47.398 48.508 9.817 1.00 15.42 215 GLY A O 1
ATOM 1680 N N . VAL A 1 228 ? 46.016 48.507 11.586 1.00 10.60 216 VAL A N 1
ATOM 1681 C CA . VAL A 1 228 ? 45.030 47.614 10.938 1.00 10.04 216 VAL A CA 1
ATOM 1682 C C . VAL A 1 228 ? 43.867 48.464 10.407 1.00 12.02 216 VAL A C 1
ATOM 1683 O O . VAL A 1 228 ? 43.235 49.198 11.162 1.00 13.17 216 VAL A O 1
ATOM 1687 N N . LYS A 1 229 ? 43.595 48.357 9.112 1.00 12.01 217 LYS A N 1
ATOM 1688 C CA . LYS A 1 229 ? 42.593 49.191 8.446 1.00 10.41 217 LYS A CA 1
ATOM 1689 C C . LYS A 1 229 ? 41.187 48.640 8.645 1.00 10.61 217 LYS A C 1
ATOM 1690 O O . LYS A 1 229 ? 40.949 47.459 8.367 1.00 8.74 217 LYS A O 1
ATOM 1696 N N . PRO A 1 230 ? 40.240 49.470 9.110 1.00 9.19 218 PRO A N 1
ATOM 1697 C CA . PRO A 1 230 ? 38.845 49.048 9.072 1.00 8.37 218 PRO A CA 1
ATOM 1698 C C . PRO A 1 230 ? 38.347 48.677 7.649 1.00 7.93 218 PRO A C 1
ATOM 1699 O O . PRO A 1 230 ? 38.499 49.440 6.697 1.00 9.35 218 PRO A O 1
ATOM 1703 N N . CYS A 1 231 ? 37.719 47.510 7.563 1.00 8.51 219 CYS A N 1
ATOM 1704 C CA . CYS A 1 231 ? 37.224 46.966 6.307 1.00 7.22 219 CYS A CA 1
ATOM 1705 C C . CYS A 1 231 ? 35.773 46.522 6.465 1.00 7.86 219 CYS A C 1
ATOM 1706 O O . CYS A 1 231 ? 35.413 45.922 7.468 1.00 9.11 219 CYS A O 1
ATOM 1709 N N . GLY A 1 232 ? 34.983 46.773 5.422 1.00 8.94 220 GLY A N 1
ATOM 1710 C CA . GLY A 1 232 ? 33.552 46.565 5.440 1.00 8.74 220 GLY A CA 1
ATOM 1711 C C . GLY A 1 232 ? 33.083 45.327 4.699 1.00 8.90 220 GLY A C 1
ATOM 1712 O O . GLY A 1 232 ? 33.852 44.474 4.286 1.00 9.41 220 GLY A O 1
ATOM 1713 N N . LEU A 1 233 ? 31.771 45.231 4.564 1.00 8.28 221 LEU A N 1
ATOM 1714 C CA . LEU A 1 233 ? 31.127 44.069 3.968 1.00 6.76 221 LEU A CA 1
ATOM 1715 C C . LEU A 1 233 ? 31.454 43.911 2.501 1.00 6.09 221 LEU A C 1
ATOM 1716 O O . LEU A 1 233 ? 31.499 42.783 1.981 1.00 10.35 221 LEU A O 1
ATOM 1721 N N . GLY A 1 234 ? 31.651 45.020 1.799 1.00 6.73 222 GLY A N 1
ATOM 1722 C CA . GLY A 1 234 ? 31.971 44.962 0.369 1.00 6.27 222 GLY A CA 1
ATOM 1723 C C . GLY A 1 234 ? 33.273 44.205 0.122 1.00 9.01 222 GLY A C 1
ATOM 1724 O O . GLY A 1 234 ? 33.332 43.260 -0.639 1.00 7.41 222 GLY A O 1
ATOM 1725 N N . ALA A 1 235 ? 34.314 44.594 0.835 1.00 8.36 223 ALA A N 1
ATOM 1726 C CA . ALA A 1 235 ? 35.586 43.875 0.781 1.00 8.18 223 ALA A CA 1
ATOM 1727 C C . ALA A 1 235 ? 35.477 42.455 1.366 1.00 6.23 223 ALA A C 1
ATOM 1728 O O . ALA A 1 235 ? 36.089 41.507 0.856 1.00 8.82 223 ALA A O 1
ATOM 1730 N N . ARG A 1 236 ? 34.691 42.279 2.425 1.00 8.57 224 ARG A N 1
ATOM 1731 C CA . ARG A 1 236 ? 34.478 40.940 2.972 1.00 8.33 224 ARG A CA 1
ATOM 1732 C C . ARG A 1 236 ? 34.041 40.003 1.827 1.00 8.12 224 ARG A C 1
ATOM 1733 O O . ARG A 1 236 ? 34.525 38.876 1.697 1.00 9.10 224 ARG A O 1
ATOM 1741 N N . ASP A 1 237 ? 33.130 40.476 0.983 1.00 8.14 225 ASP A N 1
ATOM 1742 C CA . ASP A 1 237 ? 32.631 39.627 -0.077 1.00 8.26 225 ASP A CA 1
ATOM 1743 C C . ASP A 1 237 ? 33.641 39.385 -1.205 1.00 7.93 225 ASP A C 1
ATOM 1744 O O . ASP A 1 237 ? 33.788 38.242 -1.635 1.00 8.82 225 ASP A O 1
ATOM 1749 N N . THR A 1 238 ? 34.304 40.433 -1.695 1.00 8.47 226 THR A N 1
ATOM 1750 C CA . THR A 1 238 ? 35.314 40.237 -2.754 1.00 8.04 226 THR A CA 1
ATOM 1751 C C . THR A 1 238 ? 36.448 39.327 -2.276 1.00 8.21 226 THR A C 1
ATOM 1752 O O . THR A 1 238 ? 36.926 38.467 -3.028 1.00 7.73 226 THR A O 1
ATOM 1756 N N . LEU A 1 239 ? 36.856 39.517 -1.033 1.00 7.60 227 LEU A N 1
ATOM 1757 C CA . LEU A 1 239 ? 37.914 38.685 -0.456 1.00 6.19 227 LEU A CA 1
ATOM 1758 C C . LEU A 1 239 ? 37.532 37.211 -0.385 1.00 8.07 227 LEU A C 1
ATOM 1759 O O . LEU A 1 239 ? 38.288 36.330 -0.819 1.00 11.00 227 LEU A O 1
ATOM 1764 N N . ARG A 1 240 ? 36.357 36.916 0.162 1.00 8.36 228 ARG A N 1
ATOM 1765 C CA . ARG A 1 240 ? 35.964 35.525 0.333 1.00 9.15 228 ARG A CA 1
ATOM 1766 C C . ARG A 1 240 ? 35.668 34.814 -1.003 1.00 7.95 228 ARG A C 1
ATOM 1767 O O . ARG A 1 240 ? 35.923 33.623 -1.156 1.00 9.05 228 ARG A O 1
ATOM 1775 N N . LEU A 1 241 ? 35.145 35.532 -1.977 1.00 6.93 229 LEU A N 1
ATOM 1776 C CA . LEU A 1 241 ? 34.809 34.909 -3.261 1.00 8.18 229 LEU A CA 1
ATOM 1777 C C . LEU A 1 241 ? 36.111 34.576 -4.022 1.00 8.73 229 LEU A C 1
ATOM 1778 O O . LEU A 1 241 ? 36.287 33.467 -4.555 1.00 9.20 229 LEU A O 1
ATOM 1783 N N . GLU A 1 242 ? 37.034 35.540 -4.032 1.00 8.99 230 GLU A N 1
ATOM 1784 C CA . GLU A 1 242 ? 38.381 35.294 -4.562 1.00 7.69 230 GLU A CA 1
ATOM 1785 C C . GLU A 1 242 ? 39.019 34.066 -3.917 1.00 8.21 230 GLU A C 1
ATOM 1786 O O . GLU A 1 242 ? 39.668 33.269 -4.598 1.00 9.66 230 GLU A O 1
ATOM 1792 N N . ALA A 1 243 ? 38.831 33.907 -2.617 1.00 8.06 231 ALA A N 1
ATOM 1793 C CA . ALA A 1 243 ? 39.380 32.767 -1.858 1.00 8.39 231 ALA A CA 1
ATOM 1794 C C . ALA A 1 243 ? 38.647 31.439 -2.040 1.00 10.93 231 ALA A C 1
ATOM 1795 O O . ALA A 1 243 ? 39.074 30.408 -1.501 1.00 10.79 231 ALA A O 1
ATOM 1797 N N . GLY A 1 244 ? 37.567 31.457 -2.827 1.00 9.09 232 GLY A N 1
ATOM 1798 C CA . GLY A 1 244 ? 36.742 30.290 -3.072 1.00 8.33 232 GLY A CA 1
ATOM 1799 C C . GLY A 1 244 ? 35.941 29.830 -1.874 1.00 9.94 232 GLY A C 1
ATOM 1800 O O . GLY A 1 244 ? 35.687 28.643 -1.730 1.00 9.34 232 GLY A O 1
ATOM 1809 N N . ASN A 1 246 ? 32.553 29.646 0.524 1.00 9.62 234 ASN A N 1
ATOM 1810 C CA . ASN A 1 246 ? 31.112 29.673 0.312 1.00 9.43 234 ASN A CA 1
ATOM 1811 C C . ASN A 1 246 ? 30.404 30.690 1.155 1.00 9.28 234 ASN A C 1
ATOM 1812 O O . ASN A 1 246 ? 30.860 31.034 2.257 1.00 9.72 234 ASN A O 1
ATOM 1817 N N . LEU A 1 247 ? 29.266 31.150 0.627 1.00 9.74 235 LEU A N 1
ATOM 1818 C CA . LEU A 1 247 ? 28.326 31.974 1.328 1.00 9.52 235 LEU A CA 1
ATOM 1819 C C . LEU A 1 247 ? 26.971 31.277 1.303 1.00 10.68 235 LEU A C 1
ATOM 1820 O O . LEU A 1 247 ? 26.360 31.076 0.224 1.00 9.24 235 LEU A O 1
ATOM 1825 N N . TYR A 1 248 ? 26.522 30.899 2.494 1.00 11.51 236 TYR A N 1
ATOM 1826 C CA . TYR A 1 248 ? 25.247 30.214 2.640 1.00 11.87 236 TYR A CA 1
ATOM 1827 C C . TYR A 1 248 ? 24.144 31.086 2.032 1.00 9.57 236 TYR A C 1
ATOM 1828 O O . TYR A 1 248 ? 24.106 32.313 2.217 1.00 11.11 236 TYR A O 1
ATOM 1837 N N . GLY A 1 249 ? 23.246 30.435 1.316 1.00 10.91 237 GLY A N 1
ATOM 1838 C CA . GLY A 1 249 ? 22.192 31.105 0.599 1.00 11.51 237 GLY A CA 1
ATOM 1839 C C . GLY A 1 249 ? 22.547 31.302 -0.857 1.00 13.67 237 GLY A C 1
ATOM 1840 O O . GLY A 1 249 ? 21.666 31.439 -1.692 1.00 13.43 237 GLY A O 1
ATOM 1841 N N . GLN A 1 250 ? 23.843 31.343 -1.166 1.00 11.13 238 GLN A N 1
ATOM 1842 C CA . GLN A 1 250 ? 24.307 31.522 -2.538 1.00 9.89 238 GLN A CA 1
ATOM 1843 C C . GLN A 1 250 ? 24.942 30.239 -3.057 1.00 10.65 238 GLN A C 1
ATOM 1844 O O . GLN A 1 250 ? 24.418 29.622 -3.995 1.00 10.62 238 GLN A O 1
ATOM 1850 N N . GLU A 1 251 ? 26.053 29.798 -2.480 1.00 6.23 239 GLU A N 1
ATOM 1851 C CA . GLU A 1 251 ? 26.675 28.534 -2.930 1.00 7.44 239 GLU A CA 1
ATOM 1852 C C . GLU A 1 251 ? 25.933 27.271 -2.514 1.00 8.99 239 GLU A C 1
ATOM 1853 O O . GLU A 1 251 ? 26.139 26.226 -3.112 1.00 10.70 239 GLU A O 1
ATOM 1867 N N . ASP A 1 253 ? 22.115 25.848 -0.068 1.00 10.59 241 ASP A N 1
ATOM 1868 C CA . ASP A 1 253 ? 20.985 26.060 0.851 1.00 10.90 241 ASP A CA 1
ATOM 1869 C C . ASP A 1 253 ? 20.379 24.703 1.105 1.00 10.32 241 ASP A C 1
ATOM 1870 O O . ASP A 1 253 ? 20.979 23.675 0.726 1.00 8.20 241 ASP A O 1
ATOM 1875 N N . GLU A 1 254 ? 19.212 24.647 1.743 1.00 11.25 242 GLU A N 1
ATOM 1876 C CA . GLU A 1 254 ? 18.651 23.352 2.133 1.00 11.10 242 GLU A CA 1
ATOM 1877 C C . GLU A 1 254 ? 18.278 22.431 0.982 1.00 10.17 242 GLU A C 1
ATOM 1878 O O . GLU A 1 254 ? 18.046 21.243 1.204 1.00 11.69 242 GLU A O 1
ATOM 1884 N N . THR A 1 255 ? 18.251 22.974 -0.234 1.00 9.15 243 THR A N 1
ATOM 1885 C CA . THR A 1 255 ? 17.926 22.200 -1.441 1.00 11.78 243 THR A CA 1
ATOM 1886 C C . THR A 1 255 ? 19.141 21.692 -2.195 1.00 10.36 243 THR A C 1
ATOM 1887 O O . THR A 1 255 ? 18.994 20.964 -3.182 1.00 10.30 243 THR A O 1
ATOM 1891 N N . ILE A 1 256 ? 20.331 22.094 -1.749 1.00 9.75 244 ILE A N 1
ATOM 1892 C CA . ILE A 1 256 ? 21.581 21.781 -2.428 1.00 10.19 244 ILE A CA 1
ATOM 1893 C C . ILE A 1 256 ? 22.465 20.857 -1.601 1.00 10.89 244 ILE A C 1
ATOM 1894 O O . ILE A 1 256 ? 22.743 21.144 -0.436 1.00 11.21 244 ILE A O 1
ATOM 1899 N N . SER A 1 257 ? 22.978 19.801 -2.244 1.00 10.42 245 SER A N 1
ATOM 1900 C CA . SER A 1 257 ? 23.866 18.868 -1.601 1.00 10.84 245 SER A CA 1
ATOM 1901 C C . SER A 1 257 ? 25.237 19.526 -1.367 1.00 10.01 245 SER A C 1
ATOM 1902 O O . SER A 1 257 ? 25.682 20.283 -2.225 1.00 9.89 245 SER A O 1
ATOM 1905 N N . PRO A 1 258 ? 25.924 19.234 -0.270 1.00 11.12 246 PRO A N 1
ATOM 1906 C CA . PRO A 1 258 ? 27.298 19.749 -0.108 1.00 9.58 246 PRO A CA 1
ATOM 1907 C C . PRO A 1 258 ? 28.197 19.301 -1.264 1.00 9.02 246 PRO A C 1
ATOM 1908 O O . PRO A 1 258 ? 29.143 20.032 -1.632 1.00 9.08 246 PRO A O 1
ATOM 1912 N N . LEU A 1 259 ? 27.880 18.149 -1.874 1.00 9.23 247 LEU A N 1
ATOM 1913 C CA . LEU A 1 259 ? 28.665 17.623 -2.980 1.00 8.62 247 LEU A CA 1
ATOM 1914 C C . LEU A 1 259 ? 28.625 18.535 -4.204 1.00 11.14 247 LEU A C 1
ATOM 1915 O O . LEU A 1 259 ? 29.546 18.526 -5.009 1.00 10.66 247 LEU A O 1
ATOM 1920 N N . ALA A 1 260 ? 27.568 19.327 -4.321 1.00 9.02 248 ALA A N 1
ATOM 1921 C CA . ALA A 1 260 ? 27.369 20.270 -5.437 1.00 6.87 248 ALA A CA 1
ATOM 1922 C C . ALA A 1 260 ? 27.794 21.707 -5.074 1.00 8.20 248 ALA A C 1
ATOM 1923 O O . ALA A 1 260 ? 27.575 22.639 -5.859 1.00 11.18 248 ALA A O 1
ATOM 1925 N N . ALA A 1 261 ? 28.371 21.860 -3.885 1.00 9.06 249 ALA A N 1
ATOM 1926 C CA . ALA A 1 261 ? 28.788 23.152 -3.359 1.00 9.91 249 ALA A CA 1
ATOM 1927 C C . ALA A 1 261 ? 30.270 23.147 -2.963 1.00 8.41 249 ALA A C 1
ATOM 1928 O O . ALA A 1 261 ? 30.702 23.907 -2.115 1.00 10.37 249 ALA A O 1
ATOM 1930 N N . ASN A 1 262 ? 31.036 22.280 -3.607 1.00 9.23 250 ASN A N 1
ATOM 1931 C CA . ASN A 1 262 ? 32.482 22.179 -3.337 1.00 10.24 250 ASN A CA 1
ATOM 1932 C C . ASN A 1 262 ? 32.761 21.910 -1.864 1.00 12.94 250 ASN A C 1
ATOM 1933 O O . ASN A 1 262 ? 33.743 22.427 -1.336 1.00 13.38 250 ASN A O 1
ATOM 1946 N N . GLY A 1 264 ? 32.527 18.521 -0.744 1.00 11.02 252 GLY A N 1
ATOM 1947 C CA . GLY A 1 264 ? 32.811 17.085 -0.658 1.00 10.34 252 GLY A CA 1
ATOM 1948 C C . GLY A 1 264 ? 33.976 16.799 0.295 1.00 12.69 252 GLY A C 1
ATOM 1949 O O . GLY A 1 264 ? 33.971 15.798 1.058 1.00 10.87 252 GLY A O 1
ATOM 1950 N N . TRP A 1 265 ? 34.991 17.641 0.210 1.00 12.37 253 TRP A N 1
ATOM 1951 C CA . TRP A 1 265 ? 36.197 17.479 0.996 1.00 13.65 253 TRP A CA 1
ATOM 1952 C C . TRP A 1 265 ? 35.916 17.534 2.484 1.00 14.54 253 TRP A C 1
ATOM 1953 O O . TRP A 1 265 ? 36.757 17.128 3.276 1.00 15.12 253 TRP A O 1
ATOM 1964 N N . THR A 1 266 ? 34.758 18.071 2.869 1.00 12.87 254 THR A N 1
ATOM 1965 C CA . THR A 1 266 ? 34.404 18.171 4.283 1.00 9.55 254 THR A CA 1
ATOM 1966 C C . THR A 1 266 ? 33.587 16.989 4.797 1.00 10.23 254 THR A C 1
ATOM 1967 O O . THR A 1 266 ? 33.267 16.939 5.988 1.00 12.44 254 THR A O 1
ATOM 1971 N N . ILE A 1 267 ? 33.257 16.046 3.925 1.00 10.53 255 ILE A N 1
ATOM 1972 C CA . ILE A 1 267 ? 32.444 14.906 4.342 1.00 12.36 255 ILE A CA 1
ATOM 1973 C C . ILE A 1 267 ? 33.352 13.791 4.823 1.00 11.97 255 ILE A C 1
ATOM 1974 O O . ILE A 1 267 ? 34.159 13.254 4.058 1.00 14.86 255 ILE A O 1
ATOM 1979 N N . ALA A 1 268 ? 33.192 13.431 6.087 1.00 11.95 256 ALA A N 1
ATOM 1980 C CA . ALA A 1 268 ? 33.960 12.356 6.709 1.00 10.99 256 ALA A CA 1
ATOM 1981 C C . ALA A 1 268 ? 33.215 11.032 6.566 1.00 12.14 256 ALA A C 1
ATOM 1982 O O . ALA A 1 268 ? 32.539 10.595 7.469 1.00 11.95 256 ALA A O 1
ATOM 1984 N N . TRP A 1 269 ? 33.338 10.385 5.405 1.00 13.76 257 TRP A N 1
ATOM 1985 C CA . TRP A 1 269 ? 32.592 9.142 5.141 1.00 12.12 257 TRP A CA 1
ATOM 1986 C C . TRP A 1 269 ? 33.013 8.009 6.068 1.00 13.94 257 TRP A C 1
ATOM 1987 O O . TRP A 1 269 ? 32.180 7.220 6.548 1.00 11.95 257 TRP A O 1
ATOM 1998 N N . GLU A 1 270 ? 34.316 7.914 6.324 1.00 13.50 258 GLU A N 1
ATOM 1999 C CA . GLU A 1 270 ? 34.824 6.879 7.215 1.00 15.84 258 GLU A CA 1
ATOM 2000 C C . GLU A 1 270 ? 35.008 7.492 8.597 1.00 13.08 258 GLU A C 1
ATOM 2001 O O . GLU A 1 270 ? 35.400 8.650 8.685 1.00 14.80 258 GLU A O 1
ATOM 2007 N N . PRO A 1 271 ? 34.736 6.765 9.685 1.00 12.94 259 PRO A N 1
ATOM 2008 C CA . PRO A 1 271 ? 34.299 5.371 9.697 1.00 13.24 259 PRO A CA 1
ATOM 2009 C C . PRO A 1 271 ? 32.834 5.247 9.296 1.00 13.55 259 PRO A C 1
ATOM 2010 O O . PRO A 1 271 ? 32.029 6.113 9.667 1.00 12.30 259 PRO A O 1
ATOM 2014 N N . ALA A 1 272 ? 32.529 4.188 8.555 1.00 12.76 260 ALA A N 1
ATOM 2015 C CA . ALA A 1 272 ? 31.192 3.923 8.026 1.00 14.84 260 ALA A CA 1
ATOM 2016 C C . ALA A 1 272 ? 30.138 3.805 9.102 1.00 15.98 260 ALA A C 1
ATOM 2017 O O . ALA A 1 272 ? 28.960 4.052 8.837 1.00 19.21 260 ALA A O 1
ATOM 2019 N N . ASP A 1 273 ? 30.539 3.435 10.314 1.00 14.98 261 ASP A N 1
ATOM 2020 C CA . ASP A 1 273 ? 29.585 3.218 11.397 1.00 13.97 261 ASP A CA 1
ATOM 2021 C C . ASP A 1 273 ? 29.212 4.466 12.159 1.00 13.33 261 ASP A C 1
ATOM 2022 O O . ASP A 1 273 ? 28.453 4.397 13.132 1.00 12.06 261 ASP A O 1
ATOM 2027 N N . ARG A 1 274 ? 29.736 5.609 11.747 1.00 10.31 262 ARG A N 1
ATOM 2028 C CA . ARG A 1 274 ? 29.318 6.867 12.343 1.00 9.83 262 ARG A CA 1
ATOM 2029 C C . ARG A 1 274 ? 28.042 7.389 11.657 1.00 8.26 262 ARG A C 1
ATOM 2030 O O . ARG A 1 274 ? 28.080 7.868 10.541 1.00 10.46 262 ARG A O 1
ATOM 2038 N N . ASP A 1 275 ? 26.942 7.332 12.388 1.00 8.13 263 ASP A N 1
ATOM 2039 C CA . ASP A 1 275 ? 25.668 7.872 11.955 1.00 9.44 263 ASP A CA 1
ATOM 2040 C C . ASP A 1 275 ? 25.683 9.379 12.085 1.00 10.73 263 ASP A C 1
ATOM 2041 O O . ASP A 1 275 ? 26.083 9.924 13.117 1.00 10.59 263 ASP A O 1
ATOM 2046 N N . PHE A 1 276 ? 25.256 10.062 11.034 1.00 8.66 264 PHE A N 1
ATOM 2047 C CA . PHE A 1 276 ? 25.059 11.496 11.096 1.00 9.92 264 PHE A CA 1
ATOM 2048 C C . PHE A 1 276 ? 23.870 11.875 10.224 1.00 7.59 264 PHE A C 1
ATOM 2049 O O . PHE A 1 276 ? 23.512 11.145 9.305 1.00 10.20 264 PHE A O 1
ATOM 2057 N N . ILE A 1 277 ? 23.266 13.012 10.523 1.00 9.01 265 ILE A N 1
ATOM 2058 C CA . ILE A 1 277 ? 22.069 13.439 9.815 1.00 8.32 265 ILE A CA 1
ATOM 2059 C C . ILE A 1 277 ? 22.411 13.803 8.383 1.00 9.68 265 ILE A C 1
ATOM 2060 O O . ILE A 1 277 ? 23.336 14.573 8.142 1.00 10.17 265 ILE A O 1
ATOM 2065 N N . GLY A 1 278 ? 21.694 13.189 7.447 1.00 8.11 266 GLY A N 1
ATOM 2066 C CA . GLY A 1 278 ? 21.956 13.377 6.009 1.00 9.82 266 GLY A CA 1
ATOM 2067 C C . GLY A 1 278 ? 22.772 12.263 5.385 1.00 8.07 266 GLY A C 1
ATOM 2068 O O . GLY A 1 278 ? 22.902 12.218 4.166 1.00 8.64 266 GLY A O 1
ATOM 2069 N N . ARG A 1 279 ? 23.273 11.338 6.203 1.00 9.31 267 ARG A N 1
ATOM 2070 C CA . ARG A 1 279 ? 24.264 10.372 5.743 1.00 8.46 267 ARG A CA 1
ATOM 2071 C C . ARG A 1 279 ? 23.779 9.532 4.586 1.00 9.83 267 ARG A C 1
ATOM 2072 O O . ARG A 1 279 ? 24.436 9.471 3.571 1.00 6.72 267 ARG A O 1
ATOM 2080 N N . GLU A 1 280 ? 22.630 8.882 4.712 1.00 7.93 268 GLU A N 1
ATOM 2081 C CA . GLU A 1 280 ? 22.198 7.978 3.636 1.00 8.03 268 GLU A CA 1
ATOM 2082 C C . GLU A 1 280 ? 21.822 8.751 2.370 1.00 8.80 268 GLU A C 1
ATOM 2083 O O . GLU A 1 280 ? 22.071 8.283 1.265 1.00 9.15 268 GLU A O 1
ATOM 2089 N N . ALA A 1 281 ? 21.224 9.927 2.516 1.00 9.75 269 ALA A N 1
ATOM 2090 C CA . ALA A 1 281 ? 20.878 10.736 1.313 1.00 9.12 269 ALA A CA 1
ATOM 2091 C C . ALA A 1 281 ? 22.157 11.136 0.573 1.00 10.35 269 ALA A C 1
ATOM 2092 O O . ALA A 1 281 ? 22.237 11.113 -0.660 1.00 11.97 269 ALA A O 1
ATOM 2094 N N . LEU A 1 282 ? 23.169 11.466 1.347 1.00 11.11 270 LEU A N 1
ATOM 2095 C CA . LEU A 1 282 ? 24.458 11.851 0.806 1.00 13.37 270 LEU A CA 1
ATOM 2096 C C . LEU A 1 282 ? 25.115 10.691 0.071 1.00 12.70 270 LEU A C 1
ATOM 2097 O O . LEU A 1 282 ? 25.678 10.870 -1.011 1.00 12.37 270 LEU A O 1
ATOM 2102 N N . GLU A 1 283 ? 25.041 9.490 0.650 1.00 12.20 271 GLU A N 1
ATOM 2103 C CA . GLU A 1 283 ? 25.599 8.306 0.008 1.00 10.15 271 GLU A CA 1
ATOM 2104 C C . GLU A 1 283 ? 24.949 8.043 -1.335 1.00 11.77 271 GLU A C 1
ATOM 2105 O O . GLU A 1 283 ? 25.613 7.631 -2.296 1.00 12.35 271 GLU A O 1
ATOM 2111 N N . VAL A 1 284 ? 23.629 8.230 -1.400 1.00 10.35 272 VAL A N 1
ATOM 2112 C CA . VAL A 1 284 ? 22.913 8.064 -2.654 1.00 8.24 272 VAL A CA 1
ATOM 2113 C C . VAL A 1 284 ? 23.351 9.134 -3.669 1.00 7.16 272 VAL A C 1
ATOM 2114 O O . VAL A 1 284 ? 23.580 8.838 -4.844 1.00 9.54 272 VAL A O 1
ATOM 2118 N N . GLN A 1 285 ? 23.486 10.370 -3.202 1.00 8.60 273 GLN A N 1
ATOM 2119 C CA . GLN A 1 285 ? 23.943 11.461 -4.065 1.00 10.94 273 GLN A CA 1
ATOM 2120 C C . GLN A 1 285 ? 25.334 11.173 -4.634 1.00 10.47 273 GLN A C 1
ATOM 2121 O O . GLN A 1 285 ? 25.568 11.387 -5.817 1.00 10.87 273 GLN A O 1
ATOM 2127 N N . ARG A 1 286 ? 26.231 10.646 -3.796 1.00 11.20 274 ARG A N 1
ATOM 2128 C CA . ARG A 1 286 ? 27.565 10.283 -4.262 1.00 10.66 274 ARG A CA 1
ATOM 2129 C C . ARG A 1 286 ? 27.530 9.170 -5.311 1.00 11.40 274 ARG A C 1
ATOM 2130 O O . ARG A 1 286 ? 28.216 9.245 -6.333 1.00 11.79 274 ARG A O 1
ATOM 2138 N N . GLU A 1 287 ? 26.704 8.163 -5.069 1.00 9.96 275 GLU A N 1
ATOM 2139 C CA . GLU A 1 287 ? 26.486 7.079 -6.026 1.00 10.84 275 GLU A CA 1
ATOM 2140 C C . GLU A 1 287 ? 25.951 7.572 -7.361 1.00 9.16 275 GLU A C 1
ATOM 2141 O O . GLU A 1 287 ? 26.364 7.113 -8.426 1.00 9.87 275 GLU A O 1
ATOM 2147 N N . HIS A 1 288 ? 24.971 8.463 -7.308 1.00 8.30 276 HIS A N 1
ATOM 2148 C CA . HIS A 1 288 ? 24.309 8.917 -8.514 1.00 9.73 276 HIS A CA 1
ATOM 2149 C C . HIS A 1 288 ? 25.104 9.966 -9.265 1.00 7.60 276 HIS A C 1
ATOM 2150 O O . HIS A 1 288 ? 24.933 10.098 -10.475 1.00 9.96 276 HIS A O 1
ATOM 2157 N N . GLY A 1 289 ? 25.919 10.718 -8.523 1.00 11.61 277 GLY A N 1
ATOM 2158 C CA . GLY A 1 289 ? 26.588 11.904 -9.048 1.00 12.20 277 GLY A CA 1
ATOM 2159 C C . GLY A 1 289 ? 25.760 13.145 -8.814 1.00 12.07 277 GLY A C 1
ATOM 2160 O O . GLY A 1 289 ? 24.514 13.078 -8.742 1.00 9.82 277 GLY A O 1
ATOM 2161 N N . THR A 1 290 ? 26.440 14.288 -8.703 1.00 10.59 278 THR A N 1
ATOM 2162 C CA . THR A 1 290 ? 25.757 15.568 -8.526 1.00 11.54 278 THR A CA 1
ATOM 2163 C C . THR A 1 290 ? 26.320 16.617 -9.470 1.00 11.85 278 THR A C 1
ATOM 2164 O O . THR A 1 290 ? 27.309 16.391 -10.188 1.00 11.57 278 THR A O 1
ATOM 2168 N N . GLU A 1 291 ? 25.679 17.769 -9.444 1.00 10.70 279 GLU A N 1
ATOM 2169 C CA . GLU A 1 291 ? 26.239 18.968 -10.038 1.00 11.28 279 GLU A CA 1
ATOM 2170 C C . GLU A 1 291 ? 27.507 19.356 -9.262 1.00 10.85 279 GLU A C 1
ATOM 2171 O O . GLU A 1 291 ? 27.809 18.772 -8.218 1.00 8.32 279 GLU A O 1
ATOM 2177 N N . LYS A 1 292 ? 28.275 20.295 -9.804 1.00 10.29 280 LYS A N 1
ATOM 2178 C CA . LYS A 1 292 ? 29.527 20.680 -9.184 1.00 11.91 280 LYS A CA 1
ATOM 2179 C C . LYS A 1 292 ? 29.683 22.178 -9.211 1.00 11.26 280 LYS A C 1
ATOM 2180 O O . LYS A 1 292 ? 29.246 22.849 -10.129 1.00 8.56 280 LYS A O 1
ATOM 2186 N 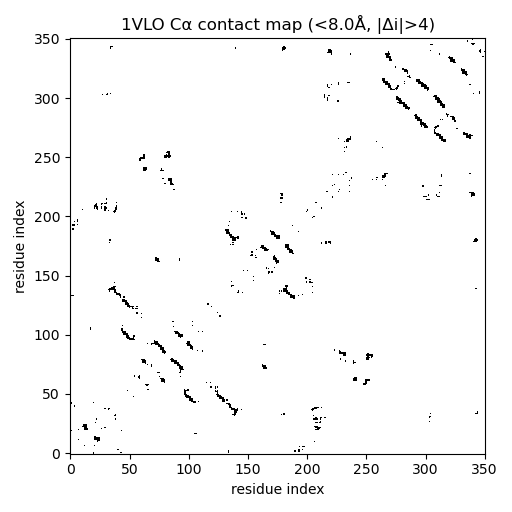N . LEU A 1 293 ? 30.353 22.677 -8.200 1.00 8.69 281 LEU A N 1
ATOM 2187 C CA . LEU A 1 293 ? 30.658 24.089 -8.112 1.00 8.17 281 LEU A CA 1
ATOM 2188 C C . LEU A 1 293 ? 32.011 24.336 -8.760 1.00 10.01 281 LEU A C 1
ATOM 2189 O O . LEU A 1 293 ? 33.034 23.759 -8.374 1.00 10.20 281 LEU A O 1
ATOM 2194 N N . VAL A 1 294 ? 32.001 25.160 -9.805 1.00 8.84 282 VAL A N 1
ATOM 2195 C CA . VAL A 1 294 ? 33.204 25.528 -10.522 1.00 8.58 282 VAL A CA 1
ATOM 2196 C C . VAL A 1 294 ? 33.445 27.044 -10.439 1.00 9.13 282 VAL A C 1
ATOM 2197 O O . VAL A 1 294 ? 32.574 27.810 -10.004 1.00 9.78 282 VAL A O 1
ATOM 2201 N N . GLY A 1 295 ? 34.626 27.468 -10.858 1.00 7.71 283 GLY A N 1
ATOM 2202 C CA . GLY A 1 295 ? 34.939 28.875 -11.012 1.00 8.12 283 GLY A CA 1
ATOM 2203 C C . GLY A 1 295 ? 34.754 29.281 -12.453 1.00 6.95 283 GLY A C 1
ATOM 2204 O O . GLY A 1 295 ? 34.875 28.456 -13.373 1.00 7.86 283 GLY A O 1
ATOM 2205 N N . LEU A 1 296 ? 34.425 30.550 -12.656 1.00 7.70 284 LEU A N 1
ATOM 2206 C CA . LEU A 1 296 ? 34.368 31.156 -13.992 1.00 7.48 284 LEU A CA 1
ATOM 2207 C C . LEU A 1 296 ? 35.194 32.425 -13.939 1.00 7.67 284 LEU A C 1
ATOM 2208 O O . LEU A 1 296 ? 35.170 33.133 -12.939 1.00 7.52 284 LEU A O 1
ATOM 2213 N N . VAL A 1 297 ? 35.932 32.657 -15.018 1.00 9.46 285 VAL A N 1
ATOM 2214 C CA . VAL A 1 297 ? 36.717 33.865 -15.231 1.00 9.31 285 VAL A CA 1
ATOM 2215 C C . VAL A 1 297 ? 36.307 34.525 -16.554 1.00 8.77 285 VAL A C 1
ATOM 2216 O O . VAL A 1 297 ? 36.271 33.894 -17.616 1.00 9.31 285 VAL A O 1
ATOM 2228 N N . THR A 1 299 ? 37.660 37.670 -18.609 1.00 17.74 287 THR A N 1
ATOM 2229 C CA . THR A 1 299 ? 38.602 38.789 -18.835 1.00 20.58 287 THR A CA 1
ATOM 2230 C C . THR A 1 299 ? 38.007 39.900 -19.698 1.00 22.75 287 THR A C 1
ATOM 2231 O O . THR A 1 299 ? 38.496 41.041 -19.694 1.00 26.01 287 THR A O 1
ATOM 2235 N N . GLU A 1 300 ? 36.976 39.563 -20.459 1.00 22.22 288 GLU A N 1
ATOM 2236 C CA . GLU A 1 300 ? 36.258 40.542 -21.252 1.00 23.49 288 GLU A CA 1
ATOM 2237 C C . GLU A 1 300 ? 35.578 41.524 -20.326 1.00 23.84 288 GLU A C 1
ATOM 2238 O O . GLU A 1 300 ? 35.261 41.196 -19.186 1.00 21.77 288 GLU A O 1
ATOM 2244 N N . LYS A 1 301 ? 35.355 42.734 -20.814 1.00 23.82 289 LYS A N 1
ATOM 2245 C CA . LYS A 1 301 ? 34.808 43.781 -19.965 1.00 24.43 289 LYS A CA 1
ATOM 2246 C C . LYS A 1 301 ? 33.379 43.426 -19.595 1.00 23.51 289 LYS A C 1
ATOM 2247 O O . LYS A 1 301 ? 32.632 42.874 -20.400 1.00 24.35 289 LYS A O 1
ATOM 2253 N N . GLY A 1 302 ? 33.013 43.721 -18.356 1.00 23.22 290 GLY A N 1
ATOM 2254 C CA . GLY A 1 302 ? 31.687 43.389 -17.865 1.00 22.94 290 GLY A CA 1
ATOM 2255 C C . GLY A 1 302 ? 31.833 42.752 -16.507 1.00 22.79 290 GLY A C 1
ATOM 2256 O O . GLY A 1 302 ? 32.950 42.444 -16.062 1.00 23.67 290 GLY A O 1
ATOM 2257 N N . VAL A 1 303 ? 30.708 42.562 -15.838 1.00 24.23 291 VAL A N 1
ATOM 2258 C CA . VAL A 1 303 ? 30.709 41.920 -14.517 1.00 24.19 291 VAL A CA 1
ATOM 2259 C C . VAL A 1 303 ? 29.698 40.769 -14.489 1.00 23.92 291 VAL A C 1
ATOM 2260 O O . VAL A 1 303 ? 28.548 40.905 -14.924 1.00 24.27 291 VAL A O 1
ATOM 2264 N N . LEU A 1 304 ? 30.166 39.625 -14.000 1.00 20.27 292 LEU A N 1
ATOM 2265 C CA . LEU A 1 304 ? 29.327 38.462 -13.794 1.00 18.80 292 LEU A CA 1
ATOM 2266 C C . LEU A 1 304 ? 28.431 38.707 -12.569 1.00 19.44 292 LEU A C 1
ATOM 2267 O O . LEU A 1 304 ? 28.914 39.162 -11.524 1.00 20.34 292 LEU A O 1
ATOM 2272 N N . ARG A 1 305 ? 27.134 38.411 -12.709 1.00 17.92 293 ARG A N 1
ATOM 2273 C CA . ARG A 1 305 ? 26.157 38.651 -11.644 1.00 18.18 293 ARG A CA 1
ATOM 2274 C C . ARG A 1 305 ? 25.599 37.355 -11.079 1.00 11.79 293 ARG A C 1
ATOM 2275 O O . ARG A 1 305 ? 25.424 36.381 -11.806 1.00 11.17 293 ARG A O 1
ATOM 2283 N N . ASN A 1 306 ? 25.240 37.378 -9.799 1.00 13.07 294 ASN A N 1
ATOM 2284 C CA . ASN A 1 306 ? 24.497 36.266 -9.191 1.00 11.49 294 ASN A CA 1
ATOM 2285 C C . ASN A 1 306 ? 23.291 35.885 -10.049 1.00 12.97 294 ASN A C 1
ATOM 2286 O O . ASN A 1 306 ? 22.611 36.762 -10.617 1.00 11.78 294 ASN A O 1
ATOM 2291 N N . GLU A 1 307 ? 23.046 34.590 -10.131 1.00 10.49 295 GLU A N 1
ATOM 2292 C CA . GLU A 1 307 ? 21.881 34.003 -10.797 1.00 10.81 295 GLU A CA 1
ATOM 2293 C C . GLU A 1 307 ? 21.911 34.023 -12.341 1.00 9.59 295 GLU A C 1
ATOM 2294 O O . GLU A 1 307 ? 20.986 33.530 -12.981 1.00 10.35 295 GLU A O 1
ATOM 2300 N N . LEU A 1 308 ? 22.949 34.586 -12.954 1.00 9.12 296 LEU A N 1
ATOM 2301 C CA . LEU A 1 308 ? 23.110 34.493 -14.398 1.00 11.08 296 LEU A CA 1
ATOM 2302 C C . LEU A 1 308 ? 23.217 33.013 -14.834 1.00 9.09 296 LEU A C 1
ATOM 2303 O O . LEU A 1 308 ? 23.923 32.228 -14.197 1.00 7.78 296 LEU A O 1
ATOM 2308 N N . PRO A 1 309 ? 22.509 32.611 -15.885 1.00 10.80 297 PRO A N 1
ATOM 2309 C CA . PRO A 1 309 ? 22.690 31.265 -16.443 1.00 10.45 297 PRO A CA 1
ATOM 2310 C C . PRO A 1 309 ? 24.068 31.043 -17.084 1.00 10.81 297 PRO A C 1
ATOM 2311 O O . PRO A 1 309 ? 24.695 31.984 -17.585 1.00 10.16 297 PRO A O 1
ATOM 2315 N N . VAL A 1 310 ? 24.496 29.790 -17.072 1.00 11.10 298 VAL A N 1
ATOM 2316 C CA . VAL A 1 310 ? 25.767 29.376 -17.650 1.00 9.00 298 VAL A CA 1
ATOM 2317 C C . VAL A 1 310 ? 25.457 28.200 -18.559 1.00 6.26 298 VAL A C 1
ATOM 2318 O O . VAL A 1 310 ? 24.972 27.172 -18.079 1.00 10.49 298 VAL A O 1
ATOM 2322 N N . ARG A 1 311 ? 25.730 28.330 -19.853 1.00 4.97 299 ARG A N 1
ATOM 2323 C CA . ARG A 1 311 ? 25.339 27.304 -20.783 1.00 7.23 299 ARG A CA 1
ATOM 2324 C C . ARG A 1 311 ? 26.519 26.656 -21.488 1.00 9.00 299 ARG A C 1
ATOM 2325 O O . ARG A 1 311 ? 27.532 27.302 -21.806 1.00 8.13 299 ARG A O 1
ATOM 2333 N N . PHE A 1 312 ? 26.362 25.362 -21.718 1.00 9.38 300 PHE A N 1
ATOM 2334 C CA . PHE A 1 312 ? 27.330 24.589 -22.461 1.00 9.83 300 PHE A CA 1
ATOM 2335 C C . PHE A 1 312 ? 26.674 23.306 -22.983 1.00 11.47 300 PHE A C 1
ATOM 2336 O O . PHE A 1 312 ? 25.535 22.967 -22.621 1.00 9.44 300 PHE A O 1
ATOM 2344 N N . THR A 1 313 ? 27.376 22.629 -23.884 1.00 13.05 301 THR A N 1
ATOM 2345 C CA . THR A 1 313 ? 26.934 21.344 -24.416 1.00 12.83 301 THR A CA 1
ATOM 2346 C C . THR A 1 313 ? 27.989 20.306 -24.065 1.00 15.66 301 THR A C 1
ATOM 2347 O O . THR A 1 313 ? 29.174 20.558 -24.288 1.00 14.56 301 THR A O 1
ATOM 2351 N N . ASP A 1 314 ? 27.580 19.152 -23.528 1.00 15.70 302 ASP A N 1
ATOM 2352 C CA . ASP A 1 314 ? 28.564 18.123 -23.156 1.00 16.39 302 ASP A CA 1
ATOM 2353 C C . ASP A 1 314 ? 28.993 17.345 -24.374 1.00 17.32 302 ASP A C 1
ATOM 2354 O O . ASP A 1 314 ? 28.489 17.576 -25.474 1.00 15.54 302 ASP A O 1
ATOM 2359 N N . ALA A 1 315 ? 29.948 16.438 -24.178 1.00 19.43 303 ALA A N 1
ATOM 2360 C CA . ALA A 1 315 ? 30.554 15.735 -25.303 1.00 17.82 303 ALA A CA 1
ATOM 2361 C C . ALA A 1 315 ? 29.544 14.886 -26.056 1.00 17.65 303 ALA A C 1
ATOM 2362 O O . ALA A 1 315 ? 29.715 14.642 -27.238 1.00 18.39 303 ALA A O 1
ATOM 2364 N N . GLN A 1 316 ? 28.482 14.467 -25.370 1.00 16.88 304 GLN A N 1
ATOM 2365 C CA . GLN A 1 316 ? 27.435 13.648 -25.963 1.00 16.83 304 GLN A CA 1
ATOM 2366 C C . GLN A 1 316 ? 26.352 14.498 -26.663 1.00 15.77 304 GLN A C 1
ATOM 2367 O O . GLN A 1 316 ? 25.423 13.951 -27.245 1.00 15.71 304 GLN A O 1
ATOM 2373 N N . GLY A 1 317 ? 26.476 15.823 -26.599 1.00 14.11 305 GLY A N 1
ATOM 2374 C CA . GLY A 1 317 ? 25.537 16.742 -27.241 1.00 13.28 305 GLY A CA 1
ATOM 2375 C C . GLY A 1 317 ? 24.366 17.210 -26.386 1.00 12.67 305 GLY A C 1
ATOM 2376 O O . GLY A 1 317 ? 23.473 17.922 -26.886 1.00 13.34 305 GLY A O 1
ATOM 2377 N N . ASN A 1 318 ? 24.350 16.828 -25.110 1.00 11.38 306 ASN A N 1
ATOM 2378 C CA . ASN A 1 318 ? 23.293 17.265 -24.215 1.00 10.00 306 ASN A CA 1
ATOM 2379 C C . ASN A 1 318 ? 23.555 18.737 -23.892 1.00 9.54 306 ASN A C 1
ATOM 2380 O O . ASN A 1 318 ? 24.662 19.087 -23.502 1.00 10.46 306 ASN A O 1
ATOM 2385 N N . GLN A 1 319 ? 22.558 19.592 -24.094 1.00 9.53 307 GLN A N 1
ATOM 2386 C CA . GLN A 1 319 ? 22.691 21.008 -23.702 1.00 11.47 307 GLN A CA 1
ATOM 2387 C C . GLN A 1 319 ? 22.391 21.139 -22.219 1.00 12.90 307 GLN A C 1
ATOM 2388 O O . GLN A 1 319 ? 21.406 20.566 -21.713 1.00 12.65 307 GLN A O 1
ATOM 2394 N N . HIS A 1 320 ? 23.245 21.895 -21.530 1.00 12.14 308 HIS A N 1
ATOM 2395 C CA . HIS A 1 320 ? 23.174 22.063 -20.094 1.00 12.14 308 HIS A CA 1
ATOM 2396 C C . HIS A 1 320 ? 23.109 23.530 -19.723 1.00 10.04 308 HIS A C 1
ATOM 2397 O O . HIS A 1 320 ? 23.609 24.399 -20.439 1.00 11.31 308 HIS A O 1
ATOM 2404 N N . GLU A 1 321 ? 22.458 23.777 -18.599 1.00 8.27 309 GLU A N 1
ATOM 2405 C CA . GLU A 1 321 ? 22.377 25.103 -18.018 1.00 7.94 309 GLU A CA 1
ATOM 2406 C C . GLU A 1 321 ? 22.650 25.033 -16.528 1.00 9.12 309 GLU A C 1
ATOM 2407 O O . GLU A 1 321 ? 21.931 24.375 -15.789 1.00 10.26 309 GLU A O 1
ATOM 2413 N N . GLY A 1 322 ? 23.709 25.710 -16.106 1.00 6.95 310 GLY A N 1
ATOM 2414 C CA . GLY A 1 322 ? 23.991 25.941 -14.712 1.00 7.26 310 GLY A CA 1
ATOM 2415 C C . GLY A 1 322 ? 23.645 27.360 -14.335 1.00 7.15 310 GLY A C 1
ATOM 2416 O O . GLY A 1 322 ? 22.960 28.061 -15.068 1.00 6.95 310 GLY A O 1
ATOM 2417 N N . ILE A 1 323 ? 24.158 27.787 -13.192 1.00 8.20 311 ILE A N 1
ATOM 2418 C CA . ILE A 1 323 ? 23.850 29.107 -12.679 1.00 8.81 311 ILE A CA 1
ATOM 2419 C C . ILE A 1 323 ? 24.996 29.670 -11.857 1.00 6.75 311 ILE A C 1
ATOM 2420 O O . ILE A 1 323 ? 25.632 28.948 -11.116 1.00 7.73 311 ILE A O 1
ATOM 2425 N N . ILE A 1 324 ? 25.275 30.961 -12.016 1.00 6.20 312 ILE A N 1
ATOM 2426 C CA . ILE A 1 324 ? 26.184 31.649 -11.097 1.00 7.68 312 ILE A CA 1
ATOM 2427 C C . ILE A 1 324 ? 25.583 31.771 -9.706 1.00 9.42 312 ILE A C 1
ATOM 2428 O O . ILE A 1 324 ? 24.445 32.273 -9.526 1.00 7.97 312 ILE A O 1
ATOM 2433 N N . THR A 1 325 ? 26.355 31.344 -8.720 1.00 7.47 313 THR A N 1
ATOM 2434 C CA . THR A 1 325 ? 25.942 31.436 -7.336 1.00 7.27 313 THR A CA 1
ATOM 2435 C C . THR A 1 325 ? 26.412 32.753 -6.728 1.00 8.41 313 THR A C 1
ATOM 2436 O O . THR A 1 325 ? 25.665 33.424 -5.992 1.00 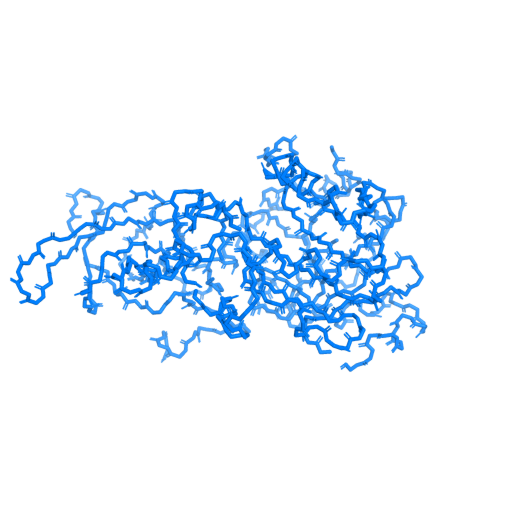9.31 313 THR A O 1
ATOM 2440 N N . SER A 1 326 ? 27.657 33.130 -7.030 1.00 8.02 314 SER A N 1
ATOM 2441 C CA . SER A 1 326 ? 28.190 34.438 -6.623 1.00 7.84 314 SER A CA 1
ATOM 2442 C C . SER A 1 326 ? 29.105 34.945 -7.690 1.00 8.29 314 SER A C 1
ATOM 2443 O O . SER A 1 326 ? 29.994 34.209 -8.140 1.00 8.15 314 SER A O 1
ATOM 2446 N N . GLY A 1 327 ? 28.901 36.186 -8.097 1.00 8.58 315 GLY A N 1
ATOM 2447 C CA . GLY A 1 327 ? 29.794 36.828 -9.023 1.00 8.05 315 GLY A CA 1
ATOM 2448 C C . GLY A 1 327 ? 30.290 38.164 -8.514 1.00 10.98 315 GLY A C 1
ATOM 2449 O O . GLY A 1 327 ? 29.679 38.787 -7.626 1.00 13.09 315 GLY A O 1
ATOM 2450 N N . THR A 1 328 ? 31.434 38.590 -9.028 1.00 10.91 316 THR A N 1
ATOM 2451 C CA . THR A 1 328 ? 31.988 39.885 -8.655 1.00 10.11 316 THR A CA 1
ATOM 2452 C C . THR A 1 328 ? 33.059 40.335 -9.637 1.00 11.28 316 THR A C 1
ATOM 2453 O O . THR A 1 328 ? 33.493 39.572 -10.521 1.00 10.60 316 THR A O 1
ATOM 2457 N N . PHE A 1 329 ? 33.474 41.591 -9.496 1.00 11.38 317 PHE A N 1
ATOM 2458 C CA . PHE A 1 329 ? 34.704 42.043 -10.130 1.00 9.91 317 PHE A CA 1
ATOM 2459 C C . PHE A 1 329 ? 35.833 41.884 -9.098 1.00 9.32 317 PHE A C 1
ATOM 2460 O O . PHE A 1 329 ? 35.757 42.443 -7.987 1.00 10.25 317 PHE A O 1
ATOM 2468 N N . SER A 1 330 ? 36.827 41.062 -9.440 1.00 10.69 318 SER A N 1
ATOM 2469 C CA . SER A 1 330 ? 37.974 40.804 -8.559 1.00 9.30 318 SER A CA 1
ATOM 2470 C C . SER A 1 330 ? 38.959 41.989 -8.500 1.00 8.52 318 SER A C 1
ATOM 2471 O O . SER A 1 330 ? 39.617 42.278 -9.506 1.00 7.09 318 SER A O 1
ATOM 2474 N N . PRO A 1 331 ? 39.077 42.671 -7.354 1.00 7.54 319 PRO A N 1
ATOM 2475 C CA . PRO A 1 331 ? 40.064 43.743 -7.245 1.00 8.40 319 PRO A CA 1
ATOM 2476 C C . PRO A 1 331 ? 41.499 43.247 -7.414 1.00 8.10 319 PRO A C 1
ATOM 2477 O O . PRO A 1 331 ? 42.308 43.949 -7.980 1.00 9.35 319 PRO A O 1
ATOM 2481 N N . THR A 1 332 ? 41.809 42.052 -6.922 1.00 8.62 320 THR A N 1
ATOM 2482 C CA . THR A 1 332 ? 43.177 41.529 -7.035 1.00 7.21 320 THR A CA 1
ATOM 2483 C C . THR A 1 332 ? 43.516 41.153 -8.466 1.00 10.32 320 THR A C 1
ATOM 2484 O O . THR A 1 332 ? 44.624 41.454 -8.958 1.00 9.54 320 THR A O 1
ATOM 2488 N N . LEU A 1 333 ? 42.585 40.511 -9.159 1.00 8.84 321 LEU A N 1
ATOM 2489 C CA . LEU A 1 333 ? 42.878 40.035 -10.511 1.00 9.90 321 LEU A CA 1
ATOM 2490 C C . LEU A 1 333 ? 42.640 41.067 -11.603 1.00 9.64 321 LEU A C 1
ATOM 2491 O O . LEU A 1 333 ? 43.277 41.029 -12.647 1.00 10.05 321 LEU A O 1
ATOM 2496 N N . GLY A 1 334 ? 41.710 41.986 -11.366 1.00 8.33 322 GLY A N 1
ATOM 2497 C CA . GLY A 1 334 ? 41.354 43.001 -12.326 1.00 8.41 322 GLY A CA 1
ATOM 2498 C C . GLY A 1 334 ? 40.411 42.552 -13.429 1.00 8.31 322 GLY A C 1
ATOM 2499 O O . GLY A 1 334 ? 40.387 43.142 -14.494 1.00 12.00 322 GLY A O 1
ATOM 2500 N N . TYR A 1 335 ? 39.611 41.518 -13.164 1.00 8.33 323 TYR A N 1
ATOM 2501 C CA . TYR A 1 335 ? 38.576 41.082 -14.083 1.00 9.10 323 TYR A CA 1
ATOM 2502 C C . TYR A 1 335 ? 37.495 40.349 -13.273 1.00 9.22 323 TYR A C 1
ATOM 2503 O O . TYR A 1 335 ? 37.658 40.139 -12.075 1.00 7.75 323 TYR A O 1
ATOM 2512 N N A SER A 1 336 ? 36.393 39.985 -13.928 0.50 8.91 324 SER A N 1
ATOM 2513 N N B SER A 1 336 ? 36.418 39.952 -13.952 0.50 8.69 324 SER A N 1
ATOM 2514 C CA A SER A 1 336 ? 35.269 39.391 -13.204 0.50 7.92 324 SER A CA 1
ATOM 2515 C CA B SER A 1 336 ? 35.267 39.346 -13.283 0.50 7.61 324 SER A CA 1
ATOM 2516 C C A SER A 1 336 ? 35.460 37.892 -12.976 0.50 7.68 324 SER A C 1
ATOM 2517 C C B SER A 1 336 ? 35.474 37.865 -12.982 0.50 7.51 324 SER A C 1
ATOM 2518 O O A SER A 1 336 ? 35.990 37.189 -13.832 0.50 9.35 324 SER A O 1
ATOM 2519 O O B SER A 1 336 ? 36.028 37.139 -13.800 0.50 9.30 324 SER A O 1
ATOM 2524 N N . ILE A 1 337 ? 35.016 37.433 -11.809 1.00 6.54 325 ILE A N 1
ATOM 2525 C CA . ILE A 1 337 ? 35.057 36.023 -11.440 1.00 6.32 325 ILE A CA 1
ATOM 2526 C C . ILE A 1 337 ? 33.720 35.598 -10.854 1.00 9.09 325 ILE A C 1
ATOM 2527 O O . ILE A 1 337 ? 32.936 36.431 -10.374 1.00 9.86 325 ILE A O 1
ATOM 2532 N N . ALA A 1 338 ? 33.504 34.293 -10.824 1.00 7.44 326 ALA A N 1
ATOM 2533 C CA . ALA A 1 338 ? 32.285 33.768 -10.225 1.00 6.79 326 ALA A CA 1
ATOM 2534 C C . ALA A 1 338 ? 32.440 32.346 -9.779 1.00 6.83 326 ALA A C 1
ATOM 2535 O O . ALA A 1 338 ? 33.253 31.591 -10.332 1.00 7.09 326 ALA A O 1
ATOM 2537 N N . LEU A 1 339 ? 31.649 31.977 -8.775 1.00 7.38 327 LEU A N 1
ATOM 2538 C CA . LEU A 1 339 ? 31.360 30.590 -8.485 1.00 8.05 327 LEU A CA 1
ATOM 2539 C C . LEU A 1 339 ? 30.035 30.255 -9.205 1.00 7.72 327 LEU A C 1
ATOM 2540 O O . LEU A 1 339 ? 29.129 31.098 -9.287 1.00 6.57 327 LEU A O 1
ATOM 2545 N N . ALA A 1 340 ? 29.974 29.054 -9.764 1.00 7.14 328 ALA A N 1
ATOM 2546 C CA . ALA A 1 340 ? 28.781 28.571 -10.476 1.00 7.35 328 ALA A CA 1
ATOM 2547 C C . ALA A 1 340 ? 28.548 27.092 -10.243 1.00 8.54 328 ALA A C 1
ATOM 2548 O O . ALA A 1 340 ? 29.489 26.294 -10.209 1.00 8.23 328 ALA A O 1
ATOM 2550 N N . ARG A 1 341 ? 27.274 26.747 -10.086 1.00 8.17 329 ARG A N 1
ATOM 2551 C CA . ARG A 1 341 ? 26.834 25.349 -10.011 1.00 7.13 329 ARG A CA 1
ATOM 2552 C C . ARG A 1 341 ? 26.426 24.886 -11.388 1.00 7.48 329 ARG A C 1
ATOM 2553 O O . ARG A 1 341 ? 25.532 25.466 -11.999 1.00 7.36 329 ARG A O 1
ATOM 2561 N N . VAL A 1 342 ? 27.076 23.837 -11.877 1.00 7.54 330 VAL A N 1
ATOM 2562 C CA . VAL A 1 342 ? 26.872 23.373 -13.250 1.00 9.40 330 VAL A CA 1
ATOM 2563 C C . VAL A 1 342 ? 26.727 21.859 -13.287 1.00 12.83 330 VAL A C 1
ATOM 2564 O O . VAL A 1 342 ? 27.312 21.162 -12.449 1.00 11.42 330 VAL A O 1
ATOM 2568 N N . PRO A 1 343 ? 25.943 21.344 -14.233 1.00 11.92 331 PRO A N 1
ATOM 2569 C CA . PRO A 1 343 ? 25.950 19.905 -14.494 1.00 14.06 331 PRO A CA 1
ATOM 2570 C C . PRO A 1 343 ? 27.348 19.347 -14.784 1.00 15.48 331 PRO A C 1
ATOM 2571 O O . PRO A 1 343 ? 28.232 20.051 -15.286 1.00 12.81 331 PRO A O 1
ATOM 2575 N N . GLU A 1 344 ? 27.531 18.066 -14.471 1.00 17.79 332 GLU A N 1
ATOM 2576 C CA . GLU A 1 344 ? 28.723 17.330 -14.878 1.00 20.08 332 GLU A CA 1
ATOM 2577 C C . GLU A 1 344 ? 28.862 17.352 -16.391 1.00 17.55 332 GLU A C 1
ATOM 2578 O O . GLU A 1 344 ? 27.873 17.349 -17.132 1.00 17.66 332 GLU A O 1
ATOM 2580 N N . GLY A 1 345 ? 30.109 17.367 -16.828 1.00 17.70 333 GLY A N 1
ATOM 2581 C CA . GLY A 1 345 ? 30.447 17.276 -18.229 1.00 16.70 333 GLY A CA 1
ATOM 2582 C C . GLY A 1 345 ? 30.902 18.586 -18.822 1.00 15.28 333 GLY A C 1
ATOM 2583 O O . GLY A 1 345 ? 31.150 18.640 -20.008 1.00 12.80 333 GLY A O 1
ATOM 2584 N N . ILE A 1 346 ? 31.018 19.642 -18.012 1.00 12.53 334 ILE A N 1
ATOM 2585 C CA . ILE A 1 346 ? 31.517 20.923 -18.524 1.00 13.05 334 ILE A CA 1
ATOM 2586 C C . ILE A 1 346 ? 32.975 20.818 -19.015 1.00 14.78 334 ILE A C 1
ATOM 2587 O O . ILE A 1 346 ? 33.771 20.034 -18.478 1.00 15.40 334 ILE A O 1
ATOM 2592 N N . GLY A 1 347 ? 33.296 21.587 -20.051 1.00 14.81 335 GLY A N 1
ATOM 2593 C CA . GLY A 1 347 ? 34.659 21.696 -20.582 1.00 13.97 335 GLY A CA 1
ATOM 2594 C C . GLY A 1 347 ? 35.442 22.889 -20.041 1.00 12.88 335 GLY A C 1
ATOM 2595 O O . GLY A 1 347 ? 35.270 23.319 -18.883 1.00 12.59 335 GLY A O 1
ATOM 2596 N N . GLU A 1 348 ? 36.312 23.417 -20.896 1.00 12.86 336 GLU A N 1
ATOM 2597 C CA . GLU A 1 348 ? 37.242 24.464 -20.519 1.00 12.61 336 GLU A CA 1
ATOM 2598 C C . GLU A 1 348 ? 36.572 25.829 -20.582 1.00 11.65 336 GLU A C 1
ATOM 2599 O O . GLU A 1 348 ? 37.055 26.778 -19.986 1.00 11.84 336 GLU A O 1
ATOM 2605 N N . THR A 1 349 ? 35.461 25.909 -21.305 1.00 12.30 337 THR A N 1
ATOM 2606 C CA . THR A 1 349 ? 34.717 27.161 -21.467 1.00 12.84 337 THR A CA 1
ATOM 2607 C C . THR A 1 349 ? 33.204 26.953 -21.365 1.00 13.98 337 THR A C 1
ATOM 2608 O O . THR A 1 349 ? 32.696 25.840 -21.477 1.00 13.29 337 THR A O 1
ATOM 2612 N N . ALA A 1 350 ? 32.487 28.051 -21.176 1.00 10.63 338 ALA A N 1
ATOM 2613 C CA . ALA A 1 350 ? 31.041 28.030 -21.187 1.00 10.18 338 ALA A CA 1
ATOM 2614 C C . ALA A 1 350 ? 30.565 29.390 -21.661 1.00 10.52 338 ALA A C 1
ATOM 2615 O O . ALA A 1 350 ? 31.390 30.274 -21.979 1.00 9.14 338 ALA A O 1
ATOM 2617 N N . ILE A 1 351 ? 29.248 29.554 -21.759 1.00 9.91 339 ILE A N 1
ATOM 2618 C CA . ILE A 1 351 ? 28.680 30.798 -22.271 1.00 9.93 339 ILE A CA 1
ATOM 2619 C C . ILE A 1 351 ? 27.754 31.433 -21.261 1.00 13.70 339 ILE A C 1
ATOM 2620 O O . ILE A 1 351 ? 26.894 30.753 -20.693 1.00 12.25 339 ILE A O 1
ATOM 2625 N N . VAL A 1 352 ? 27.913 32.744 -21.070 1.00 14.70 340 VAL A N 1
ATOM 2626 C CA . VAL A 1 352 ? 26.991 33.543 -20.267 1.00 16.46 340 VAL A CA 1
ATOM 2627 C C . VAL A 1 352 ? 26.496 34.702 -21.155 1.00 17.39 340 VAL A C 1
ATOM 2628 O O . VAL A 1 352 ? 27.145 35.050 -22.142 1.00 19.42 340 VAL A O 1
ATOM 2632 N N . GLN A 1 353 ? 25.339 35.269 -20.835 1.00 21.36 341 GLN A N 1
ATOM 2633 C CA . GLN A 1 353 ? 24.821 36.437 -21.565 1.00 22.84 341 GLN A CA 1
ATOM 2634 C C . GLN A 1 353 ? 25.349 37.761 -20.982 1.00 24.33 341 GLN A C 1
ATOM 2635 O O . GLN A 1 353 ? 25.161 38.040 -19.801 1.00 23.83 341 GLN A O 1
ATOM 2641 N N . ILE A 1 354 ? 26.028 38.563 -21.807 1.00 23.99 342 ILE A N 1
ATOM 2642 C CA . ILE A 1 354 ? 26.585 39.864 -21.359 1.00 25.54 342 ILE A CA 1
ATOM 2643 C C . ILE A 1 354 ? 26.260 40.925 -22.412 1.00 27.11 342 ILE A C 1
ATOM 2644 O O . ILE A 1 354 ? 26.634 40.773 -23.577 1.00 24.32 342 ILE A O 1
ATOM 2649 N N . ARG A 1 355 ? 25.548 41.979 -22.001 1.00 28.14 343 ARG A N 1
ATOM 2650 C CA . ARG A 1 355 ? 25.081 43.025 -22.916 1.00 30.15 343 ARG A CA 1
ATOM 2651 C C . ARG A 1 355 ? 24.265 42.442 -24.067 1.00 29.54 343 ARG A C 1
ATOM 2652 O O . ARG A 1 355 ? 24.450 42.807 -25.229 1.00 27.59 343 ARG A O 1
ATOM 2660 N N . ASN A 1 356 ? 23.366 41.521 -23.721 1.00 29.83 344 ASN A N 1
ATOM 2661 C CA . ASN A 1 356 ? 22.421 40.918 -24.669 1.00 28.78 344 ASN A CA 1
ATOM 2662 C C . ASN A 1 356 ? 23.093 40.014 -25.721 1.00 26.16 344 ASN A C 1
ATOM 2663 O O . ASN A 1 356 ? 22.540 39.768 -26.793 1.00 26.65 344 ASN A O 1
ATOM 2668 N N . ARG A 1 357 ? 24.282 39.515 -25.398 1.00 21.35 345 ARG A N 1
ATOM 2669 C CA . ARG A 1 357 ? 25.063 38.723 -26.332 1.00 18.66 345 ARG A CA 1
ATOM 2670 C C . ARG A 1 357 ? 25.727 37.587 -25.583 1.00 15.07 345 ARG A C 1
ATOM 2671 O O . ARG A 1 357 ? 25.883 37.655 -24.383 1.00 16.26 345 ARG A O 1
ATOM 2673 N N . GLU A 1 358 ? 26.084 36.536 -26.309 1.00 13.68 346 GLU A N 1
ATOM 2674 C CA . GLU A 1 358 ? 26.852 35.451 -25.729 1.00 13.45 346 GLU A CA 1
ATOM 2675 C C . GLU A 1 358 ? 28.269 35.924 -25.459 1.00 12.23 346 GLU A C 1
ATOM 2676 O O . GLU A 1 358 ? 28.894 36.633 -26.287 1.00 14.63 346 GLU A O 1
ATOM 2690 N N . PRO A 1 360 ? 31.711 34.019 -24.045 1.00 12.41 348 PRO A N 1
ATOM 2691 C CA . PRO A 1 360 ? 32.458 32.885 -23.541 1.00 12.11 348 PRO A CA 1
ATOM 2692 C C . PRO A 1 360 ? 33.202 33.247 -22.267 1.00 11.32 348 PRO A C 1
ATOM 2693 O O . PRO A 1 360 ? 33.696 34.375 -22.104 1.00 15.57 348 PRO A O 1
ATOM 2697 N N . VAL A 1 361 ? 33.222 32.312 -21.336 1.00 8.24 349 VAL A N 1
ATOM 2698 C CA . VAL A 1 361 ? 33.948 32.492 -20.109 1.00 8.40 349 VAL A CA 1
ATOM 2699 C C . VAL A 1 361 ? 34.827 31.280 -19.931 1.00 8.06 349 VAL A C 1
ATOM 2700 O O . VAL A 1 361 ? 34.558 30.225 -20.490 1.00 8.78 349 VAL A O 1
ATOM 2704 N N . LYS A 1 362 ? 35.887 31.447 -19.159 1.00 7.40 350 LYS A N 1
ATOM 2705 C CA . LYS A 1 362 ? 36.790 30.350 -18.882 1.00 9.83 350 LYS A CA 1
ATOM 2706 C C . LYS A 1 362 ? 36.316 29.641 -17.614 1.00 7.37 350 LYS A C 1
ATOM 2707 O O . LYS A 1 362 ? 35.999 30.274 -16.601 1.00 10.29 350 LYS A O 1
ATOM 2713 N N . VAL A 1 363 ? 36.255 28.318 -17.676 1.00 6.53 351 VAL A N 1
ATOM 2714 C CA . VAL A 1 363 ? 35.904 27.497 -16.539 1.00 7.02 351 VAL A CA 1
ATOM 2715 C C . VAL A 1 363 ? 37.164 27.076 -15.787 1.00 8.75 351 VAL A C 1
ATOM 2716 O O . VAL A 1 363 ? 38.088 26.550 -16.388 1.00 9.35 351 VAL A O 1
ATOM 2720 N N . THR A 1 364 ? 37.174 27.295 -14.482 1.00 7.55 352 THR A N 1
ATOM 2721 C CA . THR A 1 364 ? 38.346 27.051 -13.661 1.00 9.78 352 THR A CA 1
ATOM 2722 C C . THR A 1 364 ? 37.972 26.343 -12.384 1.00 9.29 352 THR A C 1
ATOM 2723 O O . THR A 1 364 ? 36.804 26.043 -12.109 1.00 9.89 352 THR A O 1
ATOM 2727 N N . LYS A 1 365 ? 38.988 26.084 -11.576 1.00 8.99 353 LYS A N 1
ATOM 2728 C CA . LYS A 1 365 ? 38.787 25.613 -10.208 1.00 10.06 353 LYS A CA 1
ATOM 2729 C C . LYS A 1 365 ? 38.029 26.695 -9.424 1.00 9.04 353 LYS A C 1
ATOM 2730 O O . LYS A 1 365 ? 38.202 27.881 -9.719 1.00 10.85 353 LYS A O 1
ATOM 2736 N N . PRO A 1 366 ? 37.258 26.302 -8.410 1.00 7.73 354 PRO A N 1
ATOM 2737 C CA . PRO A 1 366 ? 36.501 27.253 -7.598 1.00 9.31 354 PRO A CA 1
ATOM 2738 C C . PRO A 1 366 ? 37.339 27.971 -6.530 1.00 9.46 354 PRO A C 1
ATOM 2739 O O . PRO A 1 366 ? 37.011 27.956 -5.349 1.00 8.19 354 PRO A O 1
ATOM 2743 N N . VAL A 1 367 ? 38.428 28.601 -6.960 1.00 8.53 355 VAL A N 1
ATOM 2744 C CA . VAL A 1 367 ? 39.315 29.351 -6.064 1.00 8.38 355 VAL A CA 1
ATOM 2745 C C . VAL A 1 367 ? 40.171 30.197 -7.002 1.00 7.80 355 VAL A C 1
ATOM 2746 O O . VAL A 1 367 ? 40.488 29.763 -8.113 1.00 9.73 355 VAL A O 1
ATOM 2750 N N . PHE A 1 368 ? 40.529 31.393 -6.555 1.00 6.99 356 PHE A N 1
ATOM 2751 C CA . PHE A 1 368 ? 41.155 32.376 -7.446 1.00 7.62 356 PHE A CA 1
ATOM 2752 C C . PHE A 1 368 ? 42.409 33.037 -6.865 1.00 8.63 356 PHE A C 1
ATOM 2753 O O . PHE A 1 368 ? 43.353 33.247 -7.599 1.00 9.17 356 PHE A O 1
ATOM 2761 N N . VAL A 1 369 ? 42.399 33.345 -5.575 1.00 9.92 357 VAL A N 1
ATOM 2762 C CA . VAL A 1 369 ? 43.499 34.057 -4.912 1.00 10.08 357 VAL A CA 1
ATOM 2763 C C . VAL A 1 369 ? 43.699 33.458 -3.520 1.00 11.36 357 VAL A C 1
ATOM 2764 O O . VAL A 1 369 ? 42.740 33.229 -2.797 1.00 14.76 357 VAL A O 1
ATOM 2768 N N . ARG A 1 370 ? 44.946 33.183 -3.150 1.00 9.03 358 ARG A N 1
ATOM 2769 C CA . ARG A 1 370 ? 45.290 32.775 -1.790 1.00 9.01 358 ARG A CA 1
ATOM 2770 C C . ARG A 1 370 ? 46.601 33.472 -1.436 1.00 7.87 358 ARG A C 1
ATOM 2771 O O . ARG A 1 370 ? 47.474 33.559 -2.291 1.00 8.36 358 ARG A O 1
ATOM 2779 N N . ASN A 1 371 ? 46.729 33.924 -0.197 1.00 9.08 359 ASN A N 1
ATOM 2780 C CA . ASN A 1 371 ? 47.998 34.501 0.307 1.00 9.99 359 ASN A CA 1
ATOM 2781 C C . ASN A 1 371 ? 48.561 35.541 -0.626 1.00 10.78 359 ASN A C 1
ATOM 2782 O O . ASN A 1 371 ? 49.753 35.507 -1.003 1.00 9.28 359 ASN A O 1
ATOM 2787 N N . GLY A 1 372 ? 47.702 36.480 -1.005 1.00 9.54 360 GLY A N 1
ATOM 2788 C CA . GLY A 1 372 ? 48.109 37.622 -1.768 1.00 9.70 360 GLY A CA 1
ATOM 2789 C C . GLY A 1 372 ? 48.455 37.393 -3.200 1.00 10.29 360 GLY A C 1
ATOM 2790 O O . GLY A 1 372 ? 48.970 38.312 -3.858 1.00 13.36 360 GLY A O 1
ATOM 2791 N N . LYS A 1 373 ? 48.157 36.206 -3.727 1.00 8.73 361 LYS A N 1
ATOM 2792 C CA . LYS A 1 373 ? 48.555 35.894 -5.075 1.00 11.33 361 LYS A CA 1
ATOM 2793 C C . LYS A 1 373 ? 47.501 35.067 -5.793 1.00 8.51 361 LYS A C 1
ATOM 2794 O O . LYS A 1 373 ? 46.890 34.198 -5.193 1.00 9.02 361 LYS A O 1
ATOM 2800 N N . ALA A 1 374 ? 47.345 35.328 -7.092 1.00 9.22 362 ALA A N 1
ATOM 2801 C CA . ALA A 1 374 ? 46.536 34.514 -7.970 1.00 8.07 362 ALA A CA 1
ATOM 2802 C C . ALA A 1 374 ? 47.009 33.070 -7.892 1.00 11.67 362 ALA A C 1
ATOM 2803 O O . ALA A 1 374 ? 48.212 32.796 -7.850 1.00 8.27 362 ALA A O 1
ATOM 2805 N N . VAL A 1 375 ? 46.048 32.154 -7.859 1.00 8.18 363 VAL A N 1
ATOM 2806 C CA . VAL A 1 375 ? 46.343 30.718 -7.868 1.00 9.15 363 VAL A CA 1
ATOM 2807 C C . VAL A 1 375 ? 47.023 30.360 -9.192 1.00 6.67 363 VAL A C 1
ATOM 2808 O O . VAL A 1 375 ? 46.891 31.065 -10.242 1.00 7.45 363 VAL A O 1
ATOM 2812 N N . ALA A 1 376 ? 47.768 29.261 -9.159 1.00 8.90 364 ALA A N 1
ATOM 2813 C CA . ALA A 1 376 ? 48.611 28.868 -10.295 1.00 9.64 364 ALA A CA 1
ATOM 2814 C C . ALA A 1 376 ? 47.902 28.848 -11.638 1.00 10.73 364 ALA A C 1
ATOM 2815 O O . ALA A 1 376 ? 48.486 29.249 -12.620 1.00 10.82 364 ALA A O 1
ATOM 2817 N N . GLY A 1 377 ? 46.645 28.411 -11.692 1.00 9.79 365 GLY A N 1
ATOM 2818 C CA . GLY A 1 377 ? 45.936 28.351 -12.980 1.00 12.23 365 GLY A CA 1
ATOM 2819 C C . GLY A 1 377 ? 45.653 29.709 -13.591 1.00 12.25 365 GLY A C 1
ATOM 2820 O O . GLY A 1 377 ? 45.342 29.814 -14.775 1.00 12.57 365 GLY A O 1
ATOM 2821 N N . LEU A 1 378 ? 45.784 30.757 -12.792 1.00 10.59 366 LEU A N 1
ATOM 2822 C CA . LEU A 1 378 ? 45.544 32.127 -13.278 1.00 14.22 366 LEU A CA 1
ATOM 2823 C C . LEU A 1 378 ? 46.807 32.966 -13.459 1.00 17.46 366 LEU A C 1
ATOM 2824 O O . LEU A 1 378 ? 46.720 34.191 -13.624 1.00 17.33 366 LEU A O 1
ATOM 2829 N N . CYS A 1 379 ? 47.976 32.332 -13.390 1.00 18.33 367 CYS A N 1
ATOM 2830 C CA . CYS A 1 379 ? 49.235 33.019 -13.722 1.00 23.75 367 CYS A CA 1
ATOM 2831 C C . CYS A 1 379 ? 50.294 32.088 -14.318 1.00 27.31 367 CYS A C 1
ATOM 2832 O O . CYS A 1 379 ? 50.122 30.864 -14.369 1.00 31.11 367 CYS A O 1
#

Organism: Escherichia coli (strain K12) (NCBI:txid83333)

Radius of gyration: 20.89 Å; Cα contacts (8 Å, |Δi|>4): 787; chains: 1; bounding box: 37×54×57 Å

Nearest PDB structures (foldseek):
  3a8i-assembly1_A  TM=9.936E-01  e=1.050E-66  Escherichia coli K-12
  3a8k-assembly1_A  TM=9.946E-01  e=1.876E-66  Escherichia coli K-12
  1wos-assembly1_A  TM=9.116E-01  e=9.975E-33  Thermotoga maritima
  1wsr-assembly1_A  TM=9.075E-01  e=3.392E-29  Homo sapiens
  3gir-assembly1_A  TM=9.050E-01  e=3.594E-29  Bartonella henselae

Secondary structure (DSSP, 8-state):
--TTHHHHHHTT----STT----SS-HHHHHHHHHHS--------EEEEESTTHHHHHHHH-SS-GGG--STTBEEEE---TTS--S--EEEEEEETTEEEEE--GGGHHHHHHHHHHHHGGGT-EEEE-TTB--EEESTTHHHHHHTT--HHHHHHH----SBEEEETTEEEE---SSSS-EEEEE-BHHHHHHHHHHHHHTTPPP--HHHHHHHHHHT---TTT--TTS-GGG---TT----STT---TTHHHHHHHHHH---EEEEE---SS---TT-EEEEE-TT--EEEEEEEEEEEETTTTEEEEEEEE-TT--SEEB--BTTB--EEEE-S--EETTEE-GGG-

CATH classification: 3.30.1360.120 (+3 more: 3.30.70.1400, 4.10.1250.10, 2.40.30.110)

GO terms:
  GO:0005829 cytosol (C, IDA)
  GO:0004047 aminomethyltransferase activity (F, IDA)

Solvent-accessible surface area: 15612 Å² total

InterPro domains:
  IPR006222 GCVT, N-terminal domain [PF01571] (7-258)
  IPR006223 Glycine cleavage system T protein [TIGR00528] (2-359)
  IPR013977 Aminomethyltransferase, C-terminal domain [PF08669] (280-357)
  IPR022903 Glycine cleavage system T protein, bacteria [MF_00259] (1-359)
  IPR027266 Aminomethyltransferase superfamily [G3DSA:3.30.1360.120] (5-231)
  IPR028896 Aminomethyltransferase-like [PTHR43757] (3-361)
  IPR029043 Glycine cleavage T-protein/YgfZ, C-terminal [SSF101790] (271-361)

B-factor: mean 15.14, std 7.11, range [2.0, 49.29]

Sequence (351 aa):
QTPLYEQHTLCGARVDFHGWPLHYGSQIDEHHAVRTDAGFDVSHTIVDLRGSRTREFLRYLLANDVAKLTKSGKALYSGLNASGGVIDDLIVYYFTEDFFRLVVNSATREKDLSSWITQHAEPFGIEITVRDDLSIAVQGPNAQAKAATLFNDAQRQQAVEGKPFFGVQAGDLFIATTGYTGEAGYEIALPNEKAADFWRALVEAGVKPCGLGARDTLRLEAGNLYGQEDETISPLAANGWTIAWEPADRDFIGREALEVQREHGTEKLVGLVTEKGVLRNELPVRFTDAQGNQHEGIITSGTFSPTLGYSSIALARVPEGIGETAIVQIRNREPVKVTKPVFVRNGKAVAGLC

Foldseek 3Di:
DALQPVVCVVLQFDDDDLNHGQWRPDQLVQLVCQLAPKAEWQQQWKKKKFDLCVQVLVLAAWQFHCVVQDDAQAKDKTFAAQLQFTLAIWIKGHHDSGIIMIDDGNNNVVVVVVVSVVSCVVVPMDMDIPNQKIDWMHHPCAVVLLCVVDDPQRCVQPPDDARGWDDDDQWIWHQDDQALTTTIDIMGGSVCPNVSVVSSVVSVYYYHRPNSSVLRNQQAFDDEPQCHNVDHVQQSPPPRGDCPPVPRHYRNNVSNVVCVVVDDWHKWKKWAPDDWDAFFWWKWDAAPVGRIWIKTFRHKDQRSLLRTIMTIITTHPRDDQWIWTAGPNDIIIGIHHSHADHSSDGPPVSD